Protein AF-0000000084979327 (afdb_homodimer)

Structure (mmCIF, N/CA/C/O backbone):
data_AF-0000000084979327-model_v1
#
loop_
_entity.id
_entity.type
_entity.pdbx_description
1 polymer 'Uncharacterized protein'
#
loop_
_atom_site.group_PDB
_atom_site.id
_atom_site.type_symbol
_atom_site.label_atom_id
_atom_site.label_alt_id
_atom_site.label_comp_id
_atom_site.label_asym_id
_atom_site.label_entity_id
_atom_site.label_seq_id
_atom_site.pdbx_PDB_ins_code
_atom_site.Cartn_x
_atom_site.Cartn_y
_atom_site.Cartn_z
_atom_site.occupancy
_atom_site.B_iso_or_equiv
_atom_site.auth_seq_id
_atom_site.auth_comp_id
_atom_site.auth_asym_id
_atom_site.auth_atom_id
_atom_site.pdbx_PDB_model_num
ATOM 1 N N . MET A 1 1 ? -11.672 -34.625 -2.898 1 26.42 1 MET A N 1
ATOM 2 C CA . MET A 1 1 ? -10.688 -33.562 -2.689 1 26.42 1 MET A CA 1
ATOM 3 C C . MET A 1 1 ? -11.234 -32.5 -1.771 1 26.42 1 MET A C 1
ATOM 5 O O . MET A 1 1 ? -12.219 -31.828 -2.105 1 26.42 1 MET A O 1
ATOM 9 N N . GLU A 1 2 ? -11.391 -32.688 -0.483 1 32.28 2 GLU A N 1
ATOM 10 C CA . GLU A 1 2 ? -12.094 -31.953 0.574 1 32.28 2 GLU A CA 1
ATOM 11 C C . GLU A 1 2 ? -11.75 -30.469 0.536 1 32.28 2 GLU A C 1
ATOM 13 O O . GLU A 1 2 ? -10.594 -30.094 0.344 1 32.28 2 GLU A O 1
ATOM 18 N N . ASP A 1 3 ? -12.578 -29.609 0.02 1 35.19 3 ASP A N 1
ATOM 19 C CA . ASP A 1 3 ? -12.461 -28.188 -0.323 1 35.19 3 ASP A CA 1
ATOM 20 C C . ASP A 1 3 ? -11.633 -27.438 0.716 1 35.19 3 ASP A C 1
ATOM 22 O O . ASP A 1 3 ? -12.008 -27.375 1.889 1 35.19 3 ASP A O 1
ATOM 26 N N . ARG A 1 4 ? -10.328 -27.5 0.737 1 37.84 4 ARG A N 1
ATOM 27 C CA . ARG A 1 4 ? -9.344 -26.875 1.614 1 37.84 4 ARG A CA 1
ATOM 28 C C . ARG A 1 4 ? -9.797 -25.484 2.041 1 37.84 4 ARG A C 1
ATOM 30 O O . ARG A 1 4 ? -9.031 -24.734 2.658 1 37.84 4 ARG A O 1
ATOM 37 N N . GLN A 1 5 ? -10.742 -24.875 1.409 1 44.12 5 GLN A N 1
ATOM 38 C CA . GLN A 1 5 ? -11.281 -23.547 1.707 1 44.12 5 GLN A CA 1
ATOM 39 C C . GLN A 1 5 ? -11.93 -23.516 3.09 1 44.12 5 GLN A C 1
ATOM 41 O O . GLN A 1 5 ? -12.773 -22.672 3.365 1 44.12 5 GLN A O 1
ATOM 46 N N . ILE A 1 6 ? -12 -24.578 3.713 1 46.91 6 ILE A N 1
ATOM 47 C CA . ILE A 1 6 ? -12.742 -24.469 4.965 1 46.91 6 ILE A CA 1
ATOM 48 C C . ILE A 1 6 ? -12.156 -23.344 5.82 1 46.91 6 ILE A C 1
ATOM 50 O O . ILE A 1 6 ? -12.867 -22.734 6.621 1 46.91 6 ILE A O 1
ATOM 54 N N . ASN A 1 7 ? -10.711 -23.109 5.703 1 58.25 7 ASN A N 1
ATOM 55 C CA . ASN A 1 7 ? -9.945 -22.281 6.625 1 58.25 7 ASN A CA 1
ATOM 56 C C . ASN A 1 7 ? -9.828 -20.844 6.125 1 58.25 7 ASN A C 1
ATOM 58 O O . ASN A 1 7 ? -9.656 -20.609 4.926 1 58.25 7 ASN A O 1
ATOM 62 N N . ASN A 1 8 ? -10.5 -19.781 6.773 1 79 8 ASN A N 1
ATOM 63 C CA . ASN A 1 8 ? -10.664 -18.344 6.621 1 79 8 ASN A CA 1
ATOM 64 C C . ASN A 1 8 ? -9.328 -17.656 6.332 1 79 8 ASN A C 1
ATOM 66 O O . ASN A 1 8 ? -9.211 -16.438 6.465 1 79 8 ASN A O 1
ATOM 70 N N . THR A 1 9 ? -8.328 -18.562 5.992 1 90.88 9 THR A N 1
ATOM 71 C CA . THR A 1 9 ? -6.996 -18.031 5.758 1 90.88 9 THR A CA 1
ATOM 72 C C . THR A 1 9 ? -6.348 -18.688 4.551 1 90.88 9 THR A C 1
ATOM 74 O O . THR A 1 9 ? -6.457 -19.906 4.367 1 90.88 9 THR A O 1
ATOM 77 N N . ILE A 1 10 ? -5.742 -18.062 3.607 1 96.31 10 ILE A N 1
ATOM 78 C CA . ILE A 1 10 ? -4.891 -18.5 2.51 1 96.31 10 ILE A CA 1
ATOM 79 C C . ILE A 1 10 ? -3.445 -18.094 2.775 1 96.31 10 ILE A C 1
ATOM 81 O O . ILE A 1 10 ? -3.172 -16.938 3.1 1 96.31 10 ILE A O 1
ATOM 85 N N . GLU A 1 11 ? -2.539 -19.062 2.703 1 97.94 11 GLU A N 1
ATOM 86 C CA . GLU A 1 11 ? -1.132 -18.781 2.965 1 97.94 11 GLU A CA 1
ATOM 87 C C . GLU A 1 11 ? -0.225 -19.578 2.039 1 97.94 11 GLU A C 1
ATOM 89 O O . GLU A 1 11 ? -0.384 -20.797 1.908 1 97.94 11 GLU A O 1
ATOM 94 N N . PHE A 1 12 ? 0.7 -18.922 1.388 1 98.31 12 PHE A N 1
ATOM 95 C CA . PHE A 1 12 ? 1.606 -19.625 0.483 1 98.31 12 PHE A CA 1
ATOM 96 C C . PHE A 1 12 ? 2.832 -18.766 0.18 1 98.31 12 PHE A C 1
ATOM 98 O O . PHE A 1 12 ? 2.893 -17.609 0.571 1 98.31 12 PHE A O 1
ATOM 105 N N . PHE A 1 13 ? 3.812 -19.375 -0.431 1 98.12 13 PHE A N 1
ATOM 106 C CA . PHE A 1 13 ? 5.02 -18.719 -0.923 1 98.12 13 PHE A CA 1
ATOM 107 C C . PHE A 1 13 ? 5.176 -18.938 -2.424 1 98.12 13 PHE A C 1
ATOM 109 O O . PHE A 1 13 ? 4.984 -20.047 -2.924 1 98.12 13 PHE A O 1
ATOM 116 N N . ILE A 1 14 ? 5.445 -17.922 -3.125 1 97.31 14 ILE A N 1
ATOM 117 C CA . ILE A 1 14 ? 5.711 -17.969 -4.559 1 97.31 14 ILE A CA 1
ATOM 118 C C . ILE A 1 14 ? 7.207 -17.797 -4.812 1 97.31 14 ILE A C 1
ATOM 120 O O . ILE A 1 14 ? 7.734 -16.688 -4.77 1 97.31 14 ILE A O 1
ATOM 124 N N . PRO A 1 15 ? 7.859 -18.906 -5.078 1 96.25 15 PRO A N 1
ATOM 125 C CA . PRO A 1 15 ? 9.273 -18.75 -5.449 1 96.25 15 PRO A CA 1
ATOM 126 C C . PRO A 1 15 ? 9.453 -18.094 -6.816 1 96.25 15 PRO A C 1
ATOM 128 O O . PRO A 1 15 ? 8.695 -18.375 -7.746 1 96.25 15 PRO A O 1
ATOM 131 N N . LEU A 1 16 ? 10.344 -17.156 -6.938 1 95.31 16 LEU A N 1
ATOM 132 C CA . LEU A 1 16 ? 10.672 -16.469 -8.18 1 95.31 16 LEU A CA 1
ATOM 133 C C . LEU A 1 16 ? 12.18 -16.438 -8.406 1 95.31 16 LEU A C 1
ATOM 135 O O . LEU A 1 16 ? 12.953 -16.453 -7.441 1 95.31 16 LEU A O 1
ATOM 139 N N . GLU A 1 17 ? 12.562 -16.469 -9.586 1 91.75 17 GLU A N 1
ATOM 140 C CA . GLU A 1 17 ? 13.977 -16.25 -9.867 1 91.75 17 GLU A CA 1
ATOM 141 C C . GLU A 1 17 ? 14.391 -14.812 -9.547 1 91.75 17 GLU A C 1
ATOM 143 O O . GLU A 1 17 ? 15.453 -14.586 -8.969 1 91.75 17 GLU A O 1
ATOM 148 N N . LYS A 1 18 ? 13.531 -13.883 -9.914 1 90.88 18 LYS A N 1
ATOM 149 C CA . LYS A 1 18 ? 13.672 -12.461 -9.617 1 90.88 18 LYS A CA 1
ATOM 150 C C . LYS A 1 18 ? 12.305 -11.812 -9.383 1 90.88 18 LYS A C 1
ATOM 152 O O . LYS A 1 18 ? 11.328 -12.148 -10.055 1 90.88 18 LYS A O 1
ATOM 157 N N . ILE A 1 19 ? 12.258 -10.938 -8.469 1 91.19 19 ILE A N 1
ATOM 158 C CA . ILE A 1 19 ? 11.008 -10.211 -8.258 1 91.19 19 ILE A CA 1
ATOM 159 C C . ILE A 1 19 ? 10.844 -9.156 -9.352 1 91.19 19 ILE A C 1
ATOM 161 O O . ILE A 1 19 ? 11.727 -8.312 -9.547 1 91.19 19 ILE A O 1
ATOM 165 N N . PRO A 1 20 ? 9.766 -9.195 -10.016 1 83.38 20 PRO A N 1
ATOM 166 C CA . PRO A 1 20 ? 9.562 -8.172 -11.047 1 83.38 20 PRO A CA 1
ATOM 167 C C . PRO A 1 20 ? 9.562 -6.758 -10.484 1 83.38 20 PRO A C 1
ATOM 169 O O . PRO A 1 20 ? 9.062 -6.523 -9.383 1 83.38 20 PRO A O 1
ATOM 172 N N . THR A 1 21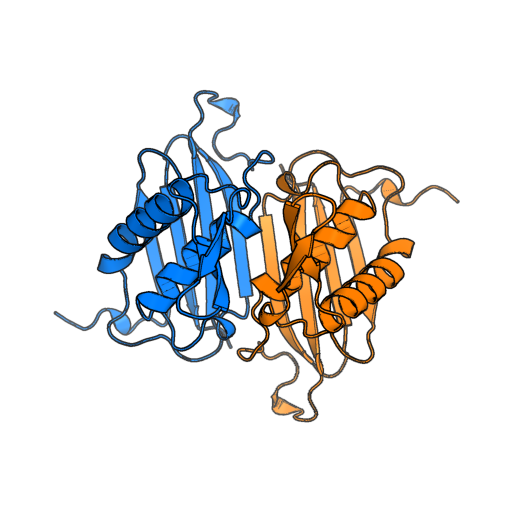 ? 10.328 -5.844 -11.062 1 70 21 THR A N 1
ATOM 173 C CA . THR A 1 21 ? 10.406 -4.465 -10.602 1 70 21 THR A CA 1
ATOM 174 C C . THR A 1 21 ? 9.695 -3.527 -11.57 1 70 21 THR A C 1
ATOM 176 O O . THR A 1 21 ? 10.016 -3.504 -12.758 1 70 21 THR A O 1
ATOM 179 N N . ALA A 1 22 ? 8.359 -3.357 -11.586 1 57.62 22 ALA A N 1
ATOM 180 C CA . ALA A 1 22 ? 7.734 -2.43 -12.531 1 57.62 22 ALA A CA 1
ATOM 181 C C . ALA A 1 22 ? 7.684 -1.017 -11.953 1 57.62 22 ALA A C 1
ATOM 183 O O . ALA A 1 22 ? 7.293 -0.821 -10.805 1 57.62 22 ALA A O 1
ATOM 184 N N . THR A 1 23 ? 8.664 -0.254 -12.273 1 51 23 THR A N 1
ATOM 185 C CA . THR A 1 23 ? 8.586 1.15 -11.891 1 51 23 THR A CA 1
ATOM 186 C C . THR A 1 23 ? 7.516 1.873 -12.703 1 51 23 THR A C 1
ATOM 188 O O . THR A 1 23 ? 7.207 1.475 -13.828 1 51 23 THR A O 1
ATOM 191 N N . GLY A 1 24 ? 6.453 2.391 -12 1 49.78 24 GLY A N 1
ATOM 192 C CA . GLY A 1 24 ? 5.367 3.193 -12.539 1 49.78 24 GLY A CA 1
ATOM 193 C C . GLY A 1 24 ? 5.793 4.078 -13.695 1 49.78 24 GLY A C 1
ATOM 194 O O . GLY A 1 24 ? 5.066 5 -14.078 1 49.78 24 GLY A O 1
ATOM 195 N N . GLN A 1 25 ? 7.055 4.176 -13.883 1 47.16 25 GLN A N 1
ATOM 196 C CA . GLN A 1 25 ? 7.285 5.246 -14.836 1 47.16 25 GLN A CA 1
ATOM 197 C C . GLN A 1 25 ? 6.238 5.227 -15.953 1 47.16 25 GLN A C 1
ATOM 199 O O . GLN A 1 25 ? 5.77 6.281 -16.391 1 47.16 25 GLN A O 1
ATOM 204 N N . GLN A 1 26 ? 6.285 4.301 -16.953 1 49.5 26 GLN A N 1
ATOM 205 C CA . GLN A 1 26 ? 5.996 4.562 -18.359 1 49.5 26 GLN A CA 1
ATOM 206 C C . GLN A 1 26 ? 4.512 4.375 -18.656 1 49.5 26 GLN A C 1
ATOM 208 O O . GLN A 1 26 ? 4.074 3.277 -19 1 49.5 26 GLN A O 1
ATOM 213 N N . LYS A 1 27 ? 3.648 4.859 -17.781 1 50.25 27 LYS A N 1
ATOM 214 C CA . LYS A 1 27 ? 2.365 4.84 -18.469 1 50.25 27 LYS A CA 1
ATOM 215 C C . LYS A 1 27 ? 2.457 5.555 -19.828 1 50.25 27 LYS A C 1
ATOM 217 O O . LYS A 1 27 ? 3.059 6.625 -19.922 1 50.25 27 LYS A O 1
ATOM 222 N N . LYS A 1 28 ? 2.381 4.754 -20.828 1 55.72 28 LYS A N 1
ATOM 223 C CA . LYS A 1 28 ? 2.266 5.324 -22.156 1 55.72 28 LYS A CA 1
ATOM 224 C C . LYS A 1 28 ? 0.858 5.859 -22.406 1 55.72 28 LYS A C 1
ATOM 226 O O . LYS A 1 28 ? -0.13 5.168 -22.156 1 55.72 28 LYS A O 1
ATOM 231 N N . ILE A 1 29 ? 0.781 7.121 -22.25 1 59.84 29 ILE A N 1
ATOM 232 C CA . ILE A 1 29 ? -0.485 7.727 -22.656 1 59.84 29 ILE A CA 1
ATOM 233 C C . ILE A 1 29 ? -0.567 7.797 -24.172 1 59.84 29 ILE A C 1
ATOM 235 O O . ILE A 1 29 ? 0.35 8.297 -24.828 1 59.84 29 ILE A O 1
ATOM 239 N N . THR A 1 30 ? -1.389 6.883 -24.656 1 59.91 30 THR A N 1
ATOM 240 C CA . THR A 1 30 ? -1.628 6.949 -26.094 1 59.91 30 THR A CA 1
ATOM 241 C C . THR A 1 30 ? -3.035 7.465 -26.391 1 59.91 30 THR A C 1
ATOM 243 O O . THR A 1 30 ? -3.918 7.387 -25.531 1 59.91 30 THR A O 1
ATOM 246 N N . TRP A 1 31 ? -2.996 8.141 -27.453 1 61.88 31 TRP A N 1
ATOM 247 C CA . TRP A 1 31 ? -4.293 8.641 -27.906 1 61.88 31 TRP A CA 1
ATOM 248 C C . TRP A 1 31 ? -5.055 7.566 -28.672 1 61.88 31 TRP A C 1
ATOM 250 O O . TRP A 1 31 ? -4.52 6.965 -29.609 1 61.88 31 TRP A O 1
ATOM 260 N N . SER A 1 32 ? -6.191 7.262 -27.969 1 62.69 32 SER A N 1
ATOM 261 C CA . SER A 1 32 ? -7.074 6.395 -28.734 1 62.69 32 SER A CA 1
ATOM 262 C C . SER A 1 32 ? -7.863 7.184 -29.766 1 62.69 32 SER A C 1
ATOM 264 O O . SER A 1 32 ? -8.805 7.902 -29.438 1 62.69 32 SER A O 1
ATOM 266 N N . TYR A 1 33 ? -7.465 7.07 -30.922 1 66.94 33 TYR A N 1
ATOM 267 C CA . TYR A 1 33 ? -8.172 7.758 -32 1 66.94 33 TYR A CA 1
ATOM 268 C C . TYR A 1 33 ? -9.578 7.207 -32.156 1 66.94 33 TYR A C 1
ATOM 270 O O . TYR A 1 33 ? -10.5 7.941 -32.531 1 66.94 33 TYR A O 1
ATOM 278 N N . LYS A 1 34 ? -9.562 6.016 -31.812 1 69.5 34 LYS A N 1
ATOM 279 C CA . LYS A 1 34 ? -10.875 5.391 -31.922 1 69.5 34 LYS A CA 1
ATOM 280 C C . LYS A 1 34 ? -11.844 5.977 -30.891 1 69.5 34 LYS A C 1
ATOM 282 O O . LYS A 1 34 ? -12.984 6.301 -31.234 1 69.5 34 LYS A O 1
ATOM 287 N N . ASP A 1 35 ? -11.391 6.27 -29.797 1 70.5 35 ASP A N 1
ATOM 288 C CA . ASP A 1 35 ? -12.25 6.684 -28.703 1 70.5 35 ASP A CA 1
ATOM 289 C C . ASP A 1 35 ? -12.078 8.172 -28.391 1 70.5 35 ASP A C 1
ATOM 291 O O . ASP A 1 35 ? -12.797 8.727 -27.562 1 70.5 35 ASP A O 1
ATOM 295 N N . ASN A 1 36 ? -11.172 8.734 -29.234 1 65.12 36 ASN A N 1
ATOM 296 C CA . ASN A 1 36 ? -10.867 10.148 -29.078 1 65.12 36 ASN A CA 1
ATOM 297 C C . ASN A 1 36 ? -10.57 10.508 -27.625 1 65.12 36 ASN A C 1
ATOM 299 O O . ASN A 1 36 ? -11.133 11.461 -27.094 1 65.12 36 ASN A O 1
ATOM 303 N N . LYS A 1 37 ? -9.945 9.484 -27 1 64.69 37 LYS A N 1
ATOM 304 C CA . LYS A 1 37 ? -9.531 9.742 -25.625 1 64.69 37 LYS A CA 1
ATOM 305 C C . LYS A 1 37 ? -8.156 9.148 -25.344 1 64.69 37 LYS A C 1
ATOM 307 O O . LYS A 1 37 ? -7.727 8.211 -26.016 1 64.69 37 LYS A O 1
ATOM 312 N N . PRO A 1 38 ? -7.441 9.758 -24.469 1 64.31 38 PRO A N 1
ATOM 313 C CA . PRO A 1 38 ? -6.16 9.156 -24.094 1 64.31 38 PRO A CA 1
ATOM 314 C C . PRO A 1 38 ? -6.324 7.84 -23.328 1 64.31 38 PRO A C 1
ATOM 316 O O . PRO A 1 38 ? -7.258 7.691 -22.547 1 64.31 38 PRO A O 1
ATOM 319 N N . ILE A 1 39 ? -5.676 6.871 -23.906 1 64.56 39 ILE A N 1
ATOM 320 C CA . ILE A 1 39 ? -5.672 5.582 -23.219 1 64.56 39 ILE A CA 1
ATOM 321 C C . ILE A 1 39 ? -4.305 5.344 -22.578 1 64.56 39 ILE A C 1
ATOM 323 O O . ILE A 1 39 ? -3.27 5.648 -23.188 1 64.56 39 ILE A O 1
ATOM 327 N N . ILE A 1 40 ? -4.398 4.98 -21.328 1 65.75 40 ILE A N 1
ATOM 328 C CA . ILE A 1 40 ? -3.166 4.688 -20.594 1 65.75 40 ILE A CA 1
ATOM 329 C C . ILE A 1 40 ? -2.869 3.189 -20.672 1 65.75 40 ILE A C 1
ATOM 331 O O . ILE A 1 40 ? -3.754 2.363 -20.438 1 65.75 40 ILE A O 1
ATOM 335 N N . TYR A 1 41 ? -1.731 2.9 -21.328 1 70.12 41 TYR A N 1
ATOM 336 C CA . TYR A 1 41 ? -1.338 1.498 -21.406 1 70.12 41 TYR A CA 1
ATOM 337 C C . TYR A 1 41 ? -0.204 1.188 -20.438 1 70.12 41 TYR A C 1
ATOM 339 O O . TYR A 1 41 ? 0.628 2.051 -20.156 1 70.12 41 TYR A O 1
ATOM 347 N N . ASP A 1 42 ? -0.238 -0.123 -19.953 1 74.06 42 ASP A N 1
ATOM 348 C CA . ASP A 1 42 ? 0.861 -0.607 -19.125 1 74.06 42 ASP A CA 1
ATOM 349 C C . ASP A 1 42 ? 2.16 -0.682 -19.922 1 74.06 42 ASP A C 1
ATOM 351 O O . ASP A 1 42 ? 2.158 -1.095 -21.078 1 74.06 42 ASP A O 1
ATOM 355 N N . ALA A 1 43 ? 3.127 -0.259 -19.266 1 75.06 43 ALA A N 1
ATOM 356 C CA . ALA A 1 43 ? 4.449 -0.504 -19.828 1 75.06 43 ALA A CA 1
ATOM 357 C C . ALA A 1 43 ? 4.723 -2 -19.953 1 75.06 43 ALA A C 1
ATOM 359 O O . ALA A 1 43 ? 4.148 -2.809 -19.219 1 75.06 43 ALA A O 1
ATOM 360 N N . PRO A 1 44 ? 5.469 -2.322 -21 1 79.31 44 PRO A N 1
ATOM 361 C CA . PRO A 1 44 ? 5.73 -3.742 -21.25 1 79.31 44 PRO A CA 1
ATOM 362 C C . PRO A 1 44 ? 6.246 -4.477 -20.016 1 79.31 44 PRO A C 1
ATOM 364 O O . PRO A 1 44 ? 5.812 -5.594 -19.734 1 79.31 44 PRO A O 1
ATOM 367 N N . LEU A 1 45 ? 7.137 -3.803 -19.25 1 78.75 45 LEU A N 1
ATOM 368 C CA . LEU A 1 45 ? 7.699 -4.445 -18.078 1 78.75 45 LEU A CA 1
ATOM 369 C C . LEU A 1 45 ? 6.621 -4.691 -17.016 1 78.75 45 LEU A C 1
ATOM 371 O O . LEU A 1 45 ? 6.641 -5.711 -16.328 1 78.75 45 LEU A O 1
ATOM 375 N N . LEU A 1 46 ? 5.742 -3.773 -16.922 1 82.94 46 LEU A N 1
ATOM 376 C CA . LEU A 1 46 ? 4.633 -3.932 -15.984 1 82.94 46 LEU A CA 1
ATOM 377 C C . LEU A 1 46 ? 3.699 -5.051 -16.438 1 82.94 46 LEU A C 1
ATOM 379 O O . LEU A 1 46 ? 3.223 -5.832 -15.609 1 82.94 46 LEU A O 1
ATOM 383 N N . ARG A 1 47 ? 3.473 -5.125 -17.688 1 86.44 47 ARG A N 1
ATOM 384 C CA . ARG A 1 47 ? 2.627 -6.184 -18.219 1 86.44 47 ARG A CA 1
ATOM 385 C C . ARG A 1 47 ? 3.225 -7.559 -17.953 1 86.44 47 ARG A C 1
ATOM 387 O O . ARG A 1 47 ? 2.512 -8.492 -17.562 1 86.44 47 ARG A O 1
ATOM 394 N N . GLU A 1 48 ? 4.441 -7.605 -18.219 1 88 48 GLU A N 1
ATOM 395 C CA . GLU A 1 48 ? 5.129 -8.867 -17.984 1 88 48 GLU A CA 1
ATOM 396 C C . GLU A 1 48 ? 5.074 -9.258 -16.5 1 88 48 GLU A C 1
ATOM 398 O O . GLU A 1 48 ? 4.832 -10.414 -16.172 1 88 48 GLU A O 1
ATOM 403 N N . ALA A 1 49 ? 5.309 -8.312 -15.641 1 88.06 49 ALA A N 1
ATOM 404 C CA . ALA A 1 49 ? 5.223 -8.555 -14.203 1 88.06 49 ALA A CA 1
ATOM 405 C C . ALA A 1 49 ? 3.838 -9.07 -13.82 1 88.06 49 ALA A C 1
ATOM 407 O O . ALA A 1 49 ? 3.717 -10.047 -13.078 1 88.06 49 ALA A O 1
ATOM 408 N N . LYS A 1 50 ? 2.861 -8.391 -14.391 1 90.94 50 LYS A N 1
ATOM 409 C CA . LYS A 1 50 ? 1.484 -8.773 -14.086 1 90.94 50 LYS A CA 1
ATOM 410 C C . LYS A 1 50 ? 1.191 -10.195 -14.562 1 90.94 50 LYS A C 1
ATOM 412 O O . LYS A 1 50 ? 0.491 -10.953 -13.883 1 90.94 50 LYS A O 1
ATOM 417 N N . GLU A 1 51 ? 1.753 -10.539 -15.68 1 93.19 51 GLU A N 1
ATOM 418 C CA . GLU A 1 51 ? 1.552 -11.891 -16.203 1 93.19 51 GLU A CA 1
ATOM 419 C C . GLU A 1 51 ? 2.211 -12.93 -15.297 1 93.19 51 GLU A C 1
ATOM 421 O O . GLU A 1 51 ? 1.64 -13.992 -15.047 1 93.19 51 GLU A O 1
ATOM 426 N N . ILE A 1 52 ? 3.348 -12.688 -14.836 1 93 52 ILE A N 1
ATOM 427 C CA . ILE A 1 52 ? 4.043 -13.594 -13.93 1 93 52 ILE A CA 1
ATOM 428 C C . ILE A 1 52 ? 3.238 -13.75 -12.641 1 93 52 ILE A C 1
ATOM 430 O O . ILE A 1 52 ? 3.008 -14.867 -12.172 1 93 52 ILE A O 1
ATOM 434 N N . PHE A 1 53 ? 2.764 -12.617 -12.055 1 94.44 53 PHE A N 1
ATOM 435 C CA . PHE A 1 53 ? 1.961 -12.664 -10.836 1 94.44 53 PHE A CA 1
ATOM 436 C C . PHE A 1 53 ? 0.703 -13.5 -11.047 1 94.44 53 PHE A C 1
ATOM 438 O O . PHE A 1 53 ? 0.388 -14.375 -10.242 1 94.44 53 PHE A O 1
ATOM 445 N N . LYS A 1 54 ? 0.095 -13.227 -12.141 1 96 54 LYS A N 1
ATOM 446 C CA . LYS A 1 54 ? -1.152 -13.93 -12.43 1 96 54 LYS A CA 1
ATOM 447 C C . LYS A 1 54 ? -0.93 -15.438 -12.523 1 96 54 LYS A C 1
ATOM 449 O O . LYS A 1 54 ? -1.674 -16.219 -11.922 1 96 54 LYS A O 1
ATOM 454 N N . SER A 1 55 ? 0.067 -15.805 -13.273 1 96.12 55 SER A N 1
ATOM 455 C CA . SER A 1 55 ? 0.364 -17.219 -13.477 1 96.12 55 SER A CA 1
ATOM 456 C C . SER A 1 55 ? 0.685 -17.906 -12.156 1 96.12 55 SER A C 1
ATOM 458 O O . SER A 1 55 ? 0.197 -19.016 -11.898 1 96.12 55 SER A O 1
ATOM 460 N N . GLU A 1 56 ? 1.45 -17.312 -11.289 1 96 56 GLU A N 1
ATOM 461 C CA . GLU A 1 56 ? 1.89 -17.906 -10.031 1 96 56 GLU A CA 1
ATOM 462 C C . GLU A 1 56 ? 0.759 -17.938 -9.008 1 96 56 GLU A C 1
ATOM 464 O O . GLU A 1 56 ? 0.676 -18.859 -8.195 1 96 56 GLU A O 1
ATOM 469 N N . LEU A 1 57 ? -0.095 -16.906 -9.086 1 97.06 57 LEU A N 1
ATOM 470 C CA . LEU A 1 57 ? -1.192 -16.781 -8.133 1 97.06 57 LEU A CA 1
ATOM 471 C C . LEU A 1 57 ? -2.314 -17.75 -8.461 1 97.06 57 LEU A C 1
ATOM 473 O O . LEU A 1 57 ? -3.084 -18.141 -7.578 1 97.06 57 LEU A O 1
ATOM 477 N N . TYR A 1 58 ? -2.412 -18.156 -9.688 1 97.19 58 TYR A N 1
ATOM 478 C CA . TYR A 1 58 ? -3.553 -18.906 -10.203 1 97.19 58 TYR A CA 1
ATOM 479 C C . TYR A 1 58 ? -3.775 -20.188 -9.398 1 97.19 58 TYR A C 1
ATOM 481 O O . TYR A 1 58 ? -4.914 -20.531 -9.07 1 97.19 58 TYR A O 1
ATOM 489 N N . ARG A 1 59 ? -2.762 -20.828 -9.023 1 95.75 59 ARG A N 1
ATOM 490 C CA . ARG A 1 59 ? -2.881 -22.141 -8.375 1 95.75 59 ARG A CA 1
ATOM 491 C C . ARG A 1 59 ? -3.338 -21.984 -6.93 1 95.75 59 ARG A C 1
ATOM 493 O O . ARG A 1 59 ? -3.676 -22.969 -6.273 1 95.75 59 ARG A O 1
ATOM 500 N N . HIS A 1 60 ? -3.311 -20.797 -6.438 1 96.81 60 HIS A N 1
ATOM 501 C CA . HIS A 1 60 ? -3.643 -20.578 -5.035 1 96.81 60 HIS A CA 1
ATOM 502 C C . HIS A 1 60 ? -4.996 -19.906 -4.887 1 96.81 60 HIS A C 1
ATOM 504 O O . HIS A 1 60 ? -5.438 -19.625 -3.771 1 96.81 60 HIS A O 1
ATOM 510 N N . LYS A 1 61 ? -5.602 -19.547 -5.996 1 95.62 61 L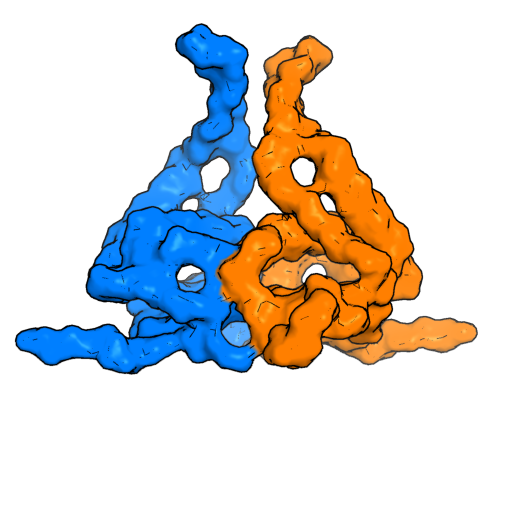YS A N 1
ATOM 511 C CA . LYS A 1 61 ? -6.875 -18.828 -5.922 1 95.62 61 LYS A CA 1
ATOM 512 C C . LYS A 1 61 ? -7.922 -19.656 -5.172 1 95.62 61 LYS A C 1
ATOM 514 O O . LYS A 1 61 ? -7.961 -20.875 -5.293 1 95.62 61 LYS A O 1
ATOM 519 N N . PRO A 1 62 ? -8.734 -19.078 -4.457 1 95.81 62 PRO A N 1
ATOM 520 C CA . PRO A 1 62 ? -9.805 -19.797 -3.771 1 95.81 62 PRO A CA 1
ATOM 521 C C . PRO A 1 62 ? -10.93 -20.219 -4.715 1 95.81 62 PRO A C 1
ATOM 523 O O . PRO A 1 62 ? -11.078 -19.656 -5.801 1 95.81 62 PRO A O 1
ATOM 526 N N . ASP A 1 63 ? -11.672 -21.219 -4.309 1 94.81 63 ASP A N 1
ATOM 527 C CA . ASP A 1 63 ? -12.812 -21.656 -5.098 1 94.81 63 ASP A CA 1
ATOM 528 C C . ASP A 1 63 ? -13.875 -20.578 -5.195 1 94.81 63 ASP A C 1
ATOM 530 O O . ASP A 1 63 ? -14.461 -20.359 -6.258 1 94.81 63 ASP A O 1
ATOM 534 N N . LYS A 1 64 ? -14.086 -19.906 -4.055 1 95.88 64 LYS A N 1
ATOM 535 C CA . LYS A 1 64 ? -14.977 -18.75 -3.986 1 95.88 64 LYS A CA 1
ATOM 536 C C . LYS A 1 64 ? -14.258 -17.547 -3.377 1 95.88 64 LYS A C 1
ATOM 538 O O . LYS A 1 64 ? -13.438 -17.703 -2.473 1 95.88 64 LYS A O 1
ATOM 543 N N . PRO A 1 65 ? -14.578 -16.375 -3.855 1 96.69 65 PRO A N 1
ATOM 544 C CA . PRO A 1 65 ? -13.938 -15.195 -3.277 1 96.69 65 PRO A CA 1
ATOM 545 C C . PRO A 1 65 ? -14.164 -15.078 -1.772 1 96.69 65 PRO A C 1
ATOM 547 O O . PRO A 1 65 ? -15.242 -15.422 -1.277 1 96.69 65 PRO A O 1
ATOM 550 N N . LEU A 1 66 ? -13.148 -14.68 -1.088 1 96.62 66 LEU A N 1
ATOM 551 C CA . LEU A 1 66 ? -13.289 -14.391 0.335 1 96.62 66 LEU A CA 1
ATOM 552 C C . LEU A 1 66 ? -14.234 -13.219 0.556 1 96.62 66 LEU A C 1
ATOM 554 O O . LEU A 1 66 ? -14.289 -12.297 -0.262 1 96.62 66 LEU A O 1
ATOM 558 N N . ILE A 1 67 ? -14.93 -13.25 1.643 1 95.62 67 ILE A N 1
ATOM 559 C CA . ILE A 1 67 ? -15.906 -12.211 1.942 1 95.62 67 ILE A CA 1
ATOM 560 C C . ILE A 1 67 ? -15.531 -11.516 3.248 1 95.62 67 ILE A C 1
ATOM 562 O O . ILE A 1 67 ? -14.906 -12.117 4.125 1 95.62 67 ILE A O 1
ATOM 566 N N . GLY A 1 68 ? -15.961 -10.203 3.365 1 95.75 68 GLY A N 1
ATOM 567 C CA . GLY A 1 68 ? -15.727 -9.461 4.594 1 95.75 68 GLY A CA 1
ATOM 568 C C . GLY A 1 68 ? -14.375 -8.773 4.625 1 95.75 68 GLY A C 1
ATOM 569 O O . GLY A 1 68 ? -13.656 -8.758 3.625 1 95.75 68 GLY A O 1
ATOM 570 N N . PRO A 1 69 ? -14.078 -8.172 5.742 1 97.19 69 PRO A N 1
ATOM 571 C CA . PRO A 1 69 ? -12.773 -7.52 5.879 1 97.19 69 PRO A CA 1
ATOM 572 C C . PRO A 1 69 ? -11.617 -8.516 5.883 1 97.19 69 PRO A C 1
ATOM 574 O O . PRO A 1 69 ? -11.711 -9.578 6.496 1 97.19 69 PRO A O 1
ATOM 577 N N . LEU A 1 70 ? -10.57 -8.156 5.188 1 98.12 70 LEU A N 1
ATOM 578 C CA . LEU A 1 70 ? -9.438 -9.062 5.027 1 98.12 70 LEU A CA 1
ATOM 579 C C . LEU A 1 70 ? -8.133 -8.383 5.43 1 98.12 70 LEU A C 1
ATOM 581 O O . LEU A 1 70 ? -7.996 -7.164 5.285 1 98.12 70 LEU A O 1
ATOM 585 N N . ARG A 1 71 ? -7.266 -9.18 5.965 1 98.38 71 ARG A N 1
ATOM 586 C CA . ARG A 1 71 ? -5.871 -8.781 6.102 1 98.38 71 ARG A CA 1
ATOM 587 C C . ARG A 1 71 ? -5 -9.453 5.039 1 98.38 71 ARG A C 1
ATOM 589 O O . ARG A 1 71 ? -5.027 -10.672 4.895 1 98.38 71 ARG A O 1
ATOM 596 N N . LEU A 1 72 ? -4.332 -8.664 4.273 1 98.25 72 LEU A N 1
ATOM 597 C CA . LEU A 1 72 ? -3.365 -9.156 3.295 1 98.25 72 LEU A CA 1
ATOM 598 C C . LEU A 1 72 ? -1.938 -8.859 3.746 1 98.25 72 LEU A C 1
ATOM 600 O O . LEU A 1 72 ? -1.562 -7.695 3.908 1 98.25 72 LEU A O 1
ATOM 604 N N . VAL A 1 73 ? -1.173 -9.875 3.996 1 98.56 73 VAL A N 1
ATOM 605 C CA . VAL A 1 73 ? 0.245 -9.758 4.32 1 98.56 73 VAL A CA 1
ATOM 606 C C . VAL A 1 73 ? 1.087 -10.234 3.139 1 98.56 73 VAL A C 1
ATOM 608 O O . VAL A 1 73 ? 0.912 -11.352 2.648 1 98.56 73 VAL A O 1
ATOM 611 N N . THR A 1 74 ? 1.91 -9.383 2.656 1 98.06 74 THR A N 1
ATOM 612 C CA . THR A 1 74 ? 2.879 -9.773 1.64 1 98.06 74 THR A CA 1
ATOM 613 C C . THR A 1 74 ? 4.301 -9.445 2.088 1 98.06 74 THR A C 1
ATOM 615 O O . THR A 1 74 ? 4.562 -8.336 2.57 1 98.06 74 THR A O 1
ATOM 618 N N . LYS A 1 75 ? 5.188 -10.398 1.977 1 98 75 LYS A N 1
ATOM 619 C CA . LYS A 1 75 ? 6.617 -10.203 2.211 1 98 75 LYS A CA 1
ATOM 620 C C . LYS A 1 75 ? 7.422 -10.477 0.942 1 98 75 LYS A C 1
ATOM 622 O O . LYS A 1 75 ? 7.434 -11.594 0.432 1 98 75 LYS A O 1
ATOM 627 N N . TRP A 1 76 ? 8.023 -9.469 0.434 1 97 76 TRP A N 1
ATOM 628 C CA . TRP A 1 76 ? 8.797 -9.516 -0.803 1 97 76 TRP A CA 1
ATOM 629 C C . TRP A 1 76 ? 10.273 -9.758 -0.513 1 97 76 TRP A C 1
ATOM 631 O O . TRP A 1 76 ? 10.953 -8.891 0.043 1 97 76 TRP A O 1
ATOM 641 N N . CYS A 1 77 ? 10.75 -10.844 -0.905 1 97.19 77 CYS A N 1
ATOM 642 C CA . CYS A 1 77 ? 12.117 -11.266 -0.609 1 97.19 77 CYS A CA 1
ATOM 643 C C . CYS A 1 77 ? 13.016 -11.102 -1.829 1 97.19 77 CYS A C 1
ATOM 645 O O . CYS A 1 77 ? 12.977 -11.922 -2.746 1 97.19 77 CYS A O 1
ATOM 647 N N . TYR A 1 78 ? 13.797 -10.125 -1.823 1 96.38 78 TYR A N 1
ATOM 648 C CA . TYR A 1 78 ? 14.719 -9.836 -2.91 1 96.38 78 TYR A CA 1
ATOM 649 C C . TYR A 1 78 ? 16.047 -10.555 -2.699 1 96.38 78 TYR A C 1
ATOM 651 O O . TYR A 1 78 ? 16.547 -10.641 -1.572 1 96.38 78 TYR A O 1
ATOM 659 N N . GLY A 1 79 ? 16.625 -10.93 -3.715 1 95.31 79 GLY A N 1
ATOM 660 C CA . GLY A 1 79 ? 17.875 -11.648 -3.621 1 95.31 79 GLY A CA 1
ATOM 661 C C . GLY A 1 79 ? 19.062 -10.742 -3.338 1 95.31 79 GLY A C 1
ATOM 662 O O . GLY A 1 79 ? 19.078 -9.578 -3.748 1 95.31 79 GLY A O 1
ATOM 663 N N . THR A 1 80 ? 20.016 -11.281 -2.59 1 93.88 80 THR A N 1
ATOM 664 C CA . THR A 1 80 ? 21.25 -10.555 -2.355 1 93.88 80 THR A CA 1
ATOM 665 C C . THR A 1 80 ? 22.438 -11.523 -2.287 1 93.88 80 THR A C 1
ATOM 667 O O . THR A 1 80 ? 22.281 -12.664 -1.85 1 93.88 80 THR A O 1
ATOM 670 N N . LYS A 1 81 ? 23.547 -11.086 -2.74 1 92.06 81 LYS A N 1
ATOM 671 C CA . LYS A 1 81 ? 24.781 -11.852 -2.621 1 92.06 81 LYS A CA 1
ATOM 672 C C . LYS A 1 81 ? 25.484 -11.547 -1.305 1 92.06 81 LYS A C 1
ATOM 674 O O . LYS A 1 81 ? 26.406 -12.273 -0.901 1 92.06 81 LYS A O 1
ATOM 679 N N . ASP A 1 82 ? 25.062 -10.453 -0.73 1 93.75 82 ASP A N 1
ATOM 680 C CA . ASP A 1 82 ? 25.641 -10.055 0.551 1 93.75 82 ASP A CA 1
ATOM 681 C C . ASP A 1 82 ? 25 -10.82 1.704 1 93.75 82 ASP A C 1
ATOM 683 O O . ASP A 1 82 ? 23.891 -10.5 2.131 1 93.75 82 ASP A O 1
ATOM 687 N N . LYS A 1 83 ? 25.656 -11.766 2.309 1 93.31 83 LYS A N 1
ATOM 688 C CA . LYS A 1 83 ? 25.125 -12.656 3.34 1 93.31 83 LYS A CA 1
ATOM 689 C C . LYS A 1 83 ? 24.734 -11.875 4.594 1 93.31 83 LYS A C 1
ATOM 691 O O . LYS A 1 83 ? 23.859 -12.305 5.352 1 93.31 83 LYS A O 1
ATOM 696 N N . THR A 1 84 ? 25.359 -10.719 4.797 1 93.62 84 THR A N 1
ATOM 697 C CA . THR A 1 84 ? 25.094 -9.938 6 1 93.62 84 THR A CA 1
ATOM 698 C C . THR A 1 84 ? 23.734 -9.234 5.902 1 93.62 84 THR A C 1
ATOM 700 O O . THR A 1 84 ? 23.203 -8.758 6.906 1 93.62 84 THR A O 1
ATOM 703 N N . LYS A 1 85 ? 23.156 -9.25 4.719 1 93.38 85 LYS A N 1
ATOM 704 C CA . LYS A 1 85 ? 21.906 -8.539 4.508 1 93.38 85 LYS A CA 1
ATOM 705 C C . LYS A 1 85 ? 20.719 -9.492 4.531 1 93.38 85 LYS A C 1
ATOM 707 O O . LYS A 1 85 ? 19.562 -9.062 4.488 1 93.38 85 LYS A O 1
ATOM 712 N N . ILE A 1 86 ? 21.016 -10.727 4.645 1 92.81 86 ILE A N 1
ATOM 713 C CA . ILE A 1 86 ? 19.938 -11.711 4.602 1 92.81 86 ILE A CA 1
ATOM 714 C C . ILE A 1 86 ? 19 -11.5 5.785 1 92.81 86 ILE A C 1
ATOM 716 O O . ILE A 1 86 ? 19.438 -11.461 6.938 1 92.81 86 ILE A O 1
ATOM 720 N N . GLY A 1 87 ? 17.734 -11.312 5.531 1 93.38 87 GLY A N 1
ATOM 721 C CA . GLY A 1 87 ? 16.734 -11.133 6.57 1 93.38 87 GLY A CA 1
ATOM 722 C C . GLY A 1 87 ? 16.562 -9.688 6.996 1 93.38 87 GLY A C 1
ATOM 723 O O . GLY A 1 87 ? 15.75 -9.391 7.871 1 93.38 87 GLY A O 1
ATOM 724 N N . VAL A 1 88 ? 17.375 -8.875 6.32 1 95.56 88 VAL A N 1
ATOM 725 C CA . VAL A 1 88 ? 17.328 -7.457 6.66 1 95.56 88 VAL A CA 1
ATOM 726 C C . VAL A 1 88 ? 16.328 -6.742 5.758 1 95.56 88 VAL A C 1
ATOM 728 O O . VAL A 1 88 ? 16.188 -7.074 4.578 1 95.56 88 VAL A O 1
ATOM 731 N N . TYR A 1 89 ? 15.68 -5.766 6.309 1 97.81 89 TYR A N 1
ATOM 732 C CA . TYR A 1 89 ? 14.727 -4.973 5.539 1 97.81 89 TYR A CA 1
ATOM 733 C C . TYR A 1 89 ? 15.422 -4.258 4.387 1 97.81 89 TYR A C 1
ATOM 735 O O . TYR A 1 89 ? 16.531 -3.734 4.543 1 97.81 89 TYR A O 1
ATOM 743 N N . LYS A 1 90 ? 14.82 -4.312 3.27 1 96.44 90 LYS A N 1
ATOM 744 C CA . LYS A 1 90 ? 15.312 -3.633 2.076 1 96.44 90 LYS A CA 1
ATOM 745 C C . LYS A 1 90 ? 14.766 -2.211 1.988 1 96.44 90 LYS A C 1
ATOM 747 O O . LYS A 1 90 ? 13.555 -2.008 1.971 1 96.44 90 LYS A O 1
ATOM 752 N N . ASP A 1 91 ? 15.617 -1.252 1.945 1 96.5 91 ASP A N 1
ATOM 753 C CA . ASP A 1 91 ? 15.172 0.139 1.96 1 96.5 91 ASP A CA 1
ATOM 754 C C . ASP A 1 91 ? 15.484 0.832 0.637 1 96.5 91 ASP A C 1
ATOM 756 O O . ASP A 1 91 ? 15.594 2.059 0.583 1 96.5 91 ASP A O 1
ATOM 760 N N . THR A 1 92 ? 15.719 0.038 -0.397 1 93.75 92 THR A N 1
ATOM 761 C CA . THR A 1 92 ? 15.953 0.552 -1.742 1 93.75 92 THR A CA 1
ATOM 762 C C . THR A 1 92 ? 14.758 0.266 -2.645 1 93.75 92 THR A C 1
ATOM 764 O O . THR A 1 92 ? 13.828 -0.446 -2.25 1 93.75 92 THR A O 1
ATOM 767 N N . LYS A 1 93 ? 14.688 0.872 -3.789 1 91.5 93 LYS A N 1
ATOM 768 C CA . LYS A 1 93 ? 13.609 0.662 -4.75 1 91.5 93 LYS A CA 1
ATOM 769 C C . LYS A 1 93 ? 13.484 -0.812 -5.129 1 91.5 93 LYS A C 1
ATOM 771 O O . LYS A 1 93 ? 14.477 -1.545 -5.113 1 91.5 93 LYS A O 1
ATOM 776 N N . PRO A 1 94 ? 12.32 -1.128 -5.422 1 90.75 94 PRO A N 1
ATOM 777 C CA . PRO A 1 94 ? 11.094 -0.379 -5.68 1 90.75 94 PRO A CA 1
ATOM 778 C C . PRO A 1 94 ? 10.352 0.004 -4.398 1 90.75 94 PRO A C 1
ATOM 780 O O . PRO A 1 94 ? 10.68 -0.498 -3.32 1 90.75 94 PRO A O 1
ATOM 783 N N . ASP A 1 95 ? 9.375 0.896 -4.578 1 89.88 95 ASP A N 1
ATOM 784 C CA . ASP A 1 95 ? 8.531 1.279 -3.453 1 89.88 95 ASP A CA 1
ATOM 785 C C . ASP A 1 95 ? 7.469 0.216 -3.174 1 89.88 95 ASP A C 1
ATOM 787 O O . ASP A 1 95 ? 7.012 -0.469 -4.094 1 89.88 95 ASP A O 1
ATOM 791 N N . THR A 1 96 ? 7.086 0.11 -1.895 1 91.62 96 THR A N 1
ATOM 792 C CA . THR A 1 96 ? 6.09 -0.874 -1.493 1 91.62 96 THR A CA 1
ATOM 793 C C . THR A 1 96 ? 4.781 -0.654 -2.248 1 91.62 96 THR A C 1
ATOM 795 O O . THR A 1 96 ? 4.133 -1.614 -2.668 1 91.62 96 THR A O 1
ATOM 798 N N . ASP A 1 97 ? 4.371 0.576 -2.537 1 84.75 97 ASP A N 1
ATOM 799 C CA . ASP A 1 97 ? 3.086 0.893 -3.152 1 84.75 97 ASP A CA 1
ATOM 800 C C . ASP A 1 97 ? 3.047 0.432 -4.609 1 84.75 97 ASP A C 1
ATOM 802 O O . ASP A 1 97 ? 2 0.002 -5.098 1 84.75 97 ASP A O 1
ATOM 806 N N . ASN A 1 98 ? 4.188 0.459 -5.266 1 75.81 98 ASN A N 1
ATOM 807 C CA . ASN A 1 98 ? 4.254 0.125 -6.684 1 75.81 98 ASN A CA 1
ATOM 808 C C . ASN A 1 98 ? 4.117 -1.378 -6.914 1 75.81 98 ASN A C 1
ATOM 810 O O . ASN A 1 98 ? 3.385 -1.809 -7.809 1 75.81 98 ASN A O 1
ATOM 814 N N . ILE A 1 99 ? 4.645 -2.082 -6.066 1 82.31 99 ILE A N 1
ATOM 815 C CA . ILE A 1 99 ? 4.66 -3.521 -6.301 1 82.31 99 ILE A CA 1
ATOM 816 C C . ILE A 1 99 ? 3.334 -4.133 -5.848 1 82.31 99 ILE A C 1
ATOM 818 O O . ILE A 1 99 ? 2.783 -5.004 -6.523 1 82.31 99 ILE A O 1
ATOM 822 N N . ILE A 1 100 ? 2.805 -3.584 -4.746 1 91.12 100 ILE A N 1
ATOM 823 C CA . ILE A 1 100 ? 1.637 -4.234 -4.168 1 91.12 100 ILE A CA 1
ATOM 824 C C . ILE A 1 100 ? 0.408 -3.957 -5.031 1 91.12 100 ILE A C 1
ATOM 826 O O . ILE A 1 100 ? -0.469 -4.812 -5.168 1 91.12 100 ILE A O 1
ATOM 830 N N . LYS A 1 101 ? 0.364 -2.812 -5.59 1 88.12 101 LYS A N 1
ATOM 831 C CA . LYS A 1 101 ? -0.792 -2.49 -6.422 1 88.12 101 LYS A CA 1
ATOM 832 C C . LYS A 1 101 ? -0.924 -3.471 -7.586 1 88.12 101 LYS A C 1
ATOM 834 O O . LYS A 1 101 ? -2 -4.027 -7.816 1 88.12 101 LYS A O 1
ATOM 839 N N . ALA A 1 102 ? 0.16 -3.67 -8.367 1 87.06 102 ALA A N 1
ATOM 840 C CA . ALA A 1 102 ? 0.136 -4.605 -9.484 1 87.06 102 ALA A CA 1
ATOM 841 C C . ALA A 1 102 ? -0.226 -6.012 -9.016 1 87.06 102 ALA A C 1
ATOM 843 O O . ALA A 1 102 ? -0.969 -6.727 -9.695 1 87.06 102 ALA A O 1
ATOM 844 N N . PHE A 1 103 ? 0.236 -6.359 -7.832 1 93.75 103 PHE A N 1
ATOM 845 C CA . PHE A 1 103 ? 0.012 -7.688 -7.277 1 93.75 103 PHE A CA 1
ATOM 846 C C . PHE A 1 103 ? -1.444 -7.863 -6.867 1 93.75 103 PHE A C 1
ATOM 848 O O . PHE A 1 103 ? -2.09 -8.844 -7.254 1 93.75 103 PHE A O 1
ATOM 855 N N . LYS A 1 104 ? -2.002 -6.875 -6.262 1 94.94 104 LYS A N 1
ATOM 856 C CA . LYS A 1 104 ? -3.398 -6.887 -5.832 1 94.94 104 LYS A CA 1
ATOM 857 C C . LYS A 1 104 ? -4.34 -6.887 -7.035 1 94.94 104 LYS A C 1
ATOM 859 O O . LYS A 1 104 ? -5.402 -7.508 -6.996 1 94.94 104 LYS A O 1
ATOM 864 N N . ASP A 1 105 ? -3.928 -6.152 -8.062 1 92.44 105 ASP A N 1
ATOM 865 C CA . ASP A 1 105 ? -4.727 -6.145 -9.281 1 92.44 105 ASP A CA 1
ATOM 866 C C . ASP A 1 105 ? -4.93 -7.559 -9.82 1 92.44 105 ASP A C 1
ATOM 868 O O . ASP A 1 105 ? -6.035 -7.926 -10.227 1 92.44 105 ASP A O 1
ATOM 872 N N . GLN A 1 106 ? -3.854 -8.312 -9.82 1 95.38 106 GLN A N 1
ATOM 873 C CA . GLN A 1 106 ? -3.955 -9.68 -10.312 1 95.38 106 GLN A CA 1
ATOM 874 C C . GLN A 1 106 ? -4.785 -10.547 -9.375 1 95.38 106 GLN A C 1
ATOM 876 O O . GLN A 1 106 ? -5.551 -11.406 -9.82 1 95.38 106 GLN A O 1
ATOM 881 N N . MET A 1 107 ? -4.672 -10.352 -8.062 1 97.56 107 MET A N 1
ATOM 882 C CA . MET A 1 107 ? -5.48 -11.086 -7.098 1 97.56 107 MET A CA 1
ATOM 883 C C . MET A 1 107 ? -6.965 -10.805 -7.305 1 97.56 107 MET A C 1
ATOM 885 O O . MET A 1 107 ? -7.797 -11.703 -7.191 1 97.56 107 MET A O 1
ATOM 889 N N . THR A 1 108 ? -7.258 -9.578 -7.605 1 97.38 108 THR A N 1
ATOM 890 C CA . THR A 1 108 ? -8.641 -9.188 -7.863 1 97.38 108 THR A CA 1
ATOM 891 C C . THR A 1 108 ? -9.172 -9.875 -9.117 1 97.38 108 THR A C 1
ATOM 893 O O . THR A 1 108 ? -10.281 -10.406 -9.117 1 97.38 108 THR A O 1
ATOM 896 N N . LYS A 1 109 ? -8.383 -9.898 -10.172 1 97 109 LYS A N 1
ATOM 897 C CA . LYS A 1 109 ? -8.773 -10.555 -11.422 1 97 109 LYS A CA 1
ATOM 898 C C . LYS A 1 109 ? -9.016 -12.047 -11.211 1 97 109 LYS A C 1
ATOM 900 O O . LYS A 1 109 ? -9.898 -12.625 -11.844 1 97 109 LYS A O 1
ATOM 905 N N . LEU A 1 110 ? -8.258 -12.617 -10.305 1 97.75 110 LEU A N 1
ATOM 906 C CA . LEU A 1 110 ? -8.344 -14.047 -10.047 1 97.75 110 LEU A CA 1
ATOM 907 C C . LEU A 1 110 ? -9.391 -14.344 -8.984 1 97.75 110 LEU A C 1
ATOM 909 O O . LEU A 1 110 ? -9.516 -15.484 -8.531 1 97.75 110 LEU A O 1
ATOM 913 N N . ARG A 1 111 ? -10.055 -13.297 -8.445 1 97.38 111 ARG A N 1
ATOM 914 C CA . ARG A 1 111 ? -11.203 -13.406 -7.559 1 97.38 111 ARG A CA 1
ATOM 915 C C . ARG A 1 111 ? -10.797 -13.953 -6.195 1 97.38 111 ARG A C 1
ATOM 917 O O . ARG A 1 111 ? -11.477 -14.828 -5.645 1 97.38 111 ARG A O 1
ATOM 924 N N . PHE A 1 112 ? -9.656 -13.539 -5.75 1 98 112 PHE A N 1
ATOM 925 C CA . PHE A 1 112 ? -9.312 -13.852 -4.367 1 98 112 PHE A CA 1
ATOM 926 C C . PHE A 1 112 ? -10.352 -13.273 -3.412 1 98 112 PHE A C 1
ATOM 928 O O . PHE A 1 112 ? -10.586 -13.82 -2.336 1 98 112 PHE A O 1
ATOM 935 N N . TRP A 1 113 ? -10.93 -12.195 -3.814 1 97.5 113 TRP A N 1
ATOM 936 C CA . TRP A 1 113 ? -11.992 -11.461 -3.143 1 97.5 113 TRP A CA 1
ATOM 937 C C . TRP A 1 113 ? -12.992 -10.906 -4.152 1 97.5 113 TRP A C 1
ATOM 939 O O . TRP A 1 113 ? -12.789 -11.016 -5.363 1 97.5 113 TRP A O 1
ATOM 949 N N . GLU A 1 114 ? -14.102 -10.352 -3.658 1 97.12 114 GLU A N 1
ATOM 950 C CA . GLU A 1 114 ? -15.094 -9.727 -4.527 1 97.12 114 GLU A CA 1
ATOM 951 C C . GLU A 1 114 ? -14.648 -8.328 -4.957 1 97.12 114 GLU A C 1
ATOM 953 O O . GLU A 1 114 ? -14.852 -7.934 -6.105 1 97.12 114 GLU A O 1
ATOM 958 N N . ASP A 1 115 ? -14.055 -7.621 -4.031 1 96.44 115 ASP A N 1
ATOM 959 C CA . ASP A 1 115 ? -13.562 -6.262 -4.238 1 96.44 115 ASP A CA 1
ATOM 960 C C . ASP A 1 115 ? -12.32 -5.996 -3.396 1 96.44 115 ASP A C 1
ATOM 962 O O . ASP A 1 115 ? -12.273 -6.344 -2.215 1 96.44 115 ASP A O 1
ATOM 966 N N . ASP A 1 116 ? -11.312 -5.383 -3.998 1 95.56 116 ASP A N 1
ATOM 967 C CA . ASP A 1 116 ? -10.062 -5.191 -3.27 1 95.56 116 ASP A CA 1
ATOM 968 C C . ASP A 1 116 ? -10.25 -4.23 -2.098 1 95.56 116 ASP A C 1
ATOM 970 O O . ASP A 1 116 ? -9.406 -4.164 -1.201 1 95.56 116 ASP A O 1
ATOM 974 N N . ALA A 1 117 ? -11.406 -3.484 -2.031 1 95.31 117 ALA A N 1
ATOM 975 C CA . ALA A 1 117 ? -11.711 -2.633 -0.885 1 95.31 117 ALA A CA 1
ATOM 976 C C . ALA A 1 117 ? -11.883 -3.461 0.385 1 95.31 117 ALA A C 1
ATOM 978 O O . ALA A 1 117 ? -11.852 -2.922 1.494 1 95.31 117 ALA A O 1
ATOM 979 N N . GLN A 1 118 ? -12.094 -4.777 0.193 1 97.19 118 GLN A N 1
ATOM 980 C CA . GLN A 1 118 ? -12.25 -5.672 1.335 1 97.19 118 GLN A CA 1
ATOM 981 C C . GLN A 1 118 ? -10.953 -5.777 2.131 1 97.19 118 GLN A C 1
ATOM 983 O O . GLN A 1 118 ? -10.969 -6.176 3.297 1 97.19 118 GLN A O 1
ATOM 988 N N . VAL A 1 119 ? -9.789 -5.48 1.473 1 97.62 119 VAL A N 1
ATOM 989 C CA . VAL A 1 119 ? -8.531 -5.441 2.201 1 97.62 119 VAL A CA 1
ATOM 990 C C . VAL A 1 119 ? -8.508 -4.242 3.143 1 97.62 119 VAL A C 1
ATOM 992 O O . VAL A 1 119 ? -8.242 -3.115 2.717 1 97.62 119 VAL A O 1
ATOM 995 N N . SER A 1 120 ? -8.766 -4.547 4.395 1 97.62 120 SER A N 1
ATOM 996 C CA . SER A 1 120 ? -8.883 -3.51 5.414 1 97.62 120 SER A CA 1
ATOM 997 C C . SER A 1 120 ? -7.582 -3.348 6.188 1 97.62 120 SER A C 1
ATOM 999 O O . SER A 1 120 ? -7.371 -2.33 6.855 1 97.62 120 SER A O 1
ATOM 1001 N N . SER A 1 121 ? -6.805 -4.352 6.203 1 98 121 SER A N 1
ATOM 1002 C CA . SER A 1 121 ? -5.457 -4.375 6.766 1 98 121 SER A CA 1
ATOM 1003 C C . SER A 1 121 ? -4.441 -4.891 5.754 1 98 121 SER A C 1
ATOM 1005 O O . SER A 1 121 ? -4.473 -6.062 5.375 1 98 121 SER A O 1
ATOM 1007 N N . GLU A 1 122 ? -3.627 -4.004 5.281 1 97.88 122 GLU A N 1
ATOM 1008 C CA . GLU A 1 122 ? -2.619 -4.336 4.277 1 97.88 122 GLU A CA 1
ATOM 1009 C C . GLU A 1 122 ? -1.209 -4.18 4.84 1 97.88 122 GLU A C 1
ATOM 1011 O O . GLU A 1 122 ? -0.831 -3.094 5.289 1 97.88 122 GLU A O 1
ATOM 1016 N N . ILE A 1 123 ? -0.489 -5.242 4.93 1 98 123 ILE A N 1
ATOM 1017 C CA . ILE A 1 123 ? 0.891 -5.262 5.398 1 98 123 ILE A CA 1
ATOM 1018 C C . ILE A 1 123 ? 1.82 -5.676 4.262 1 98 123 ILE A C 1
ATOM 1020 O O . ILE A 1 123 ? 1.715 -6.789 3.742 1 98 123 ILE A O 1
ATOM 1024 N N . THR A 1 124 ? 2.641 -4.82 3.807 1 97.38 124 THR A N 1
ATOM 1025 C CA . THR A 1 124 ? 3.611 -5.074 2.748 1 97.38 124 THR A CA 1
ATOM 1026 C C . THR A 1 124 ? 5.031 -4.797 3.236 1 97.38 124 THR A C 1
ATOM 1028 O O . THR A 1 124 ? 5.34 -3.678 3.654 1 97.38 124 THR A O 1
ATOM 1031 N N . GLU A 1 125 ? 5.867 -5.805 3.143 1 97.81 125 GLU A N 1
ATOM 1032 C CA . GLU A 1 125 ? 7.234 -5.672 3.633 1 97.81 125 GLU A CA 1
ATOM 1033 C C . GLU A 1 125 ? 8.242 -6.172 2.604 1 97.81 125 GLU A C 1
ATOM 1035 O O . GLU A 1 125 ? 7.953 -7.098 1.843 1 97.81 125 GLU A O 1
ATOM 1040 N N . LYS A 1 126 ? 9.359 -5.57 2.539 1 96.88 126 LYS A N 1
ATOM 1041 C CA . LYS A 1 126 ? 10.414 -5.992 1.622 1 96.88 126 LYS A CA 1
ATOM 1042 C C . LYS A 1 126 ? 11.703 -6.305 2.373 1 96.88 126 LYS A C 1
ATOM 1044 O O . LYS A 1 126 ? 12.094 -5.566 3.277 1 96.88 126 LYS A O 1
ATOM 1049 N N . PHE A 1 127 ? 12.391 -7.324 1.927 1 96.62 127 PHE A N 1
ATOM 1050 C CA . PHE A 1 127 ? 13.594 -7.852 2.564 1 96.62 127 PHE A CA 1
ATOM 1051 C C . PHE A 1 127 ? 14.633 -8.234 1.521 1 96.62 127 PHE A C 1
ATOM 1053 O O . PHE A 1 127 ? 14.289 -8.57 0.384 1 96.62 127 PHE A O 1
ATOM 1060 N N . TRP A 1 128 ? 15.859 -8.188 2.021 1 96.81 128 TRP A N 1
ATOM 1061 C CA . TRP A 1 128 ? 16.891 -8.984 1.361 1 96.81 128 TRP A CA 1
ATOM 1062 C C . TRP A 1 128 ? 16.875 -10.422 1.877 1 96.81 128 TRP A C 1
ATOM 1064 O O . TRP A 1 128 ? 16.766 -10.648 3.082 1 96.81 128 TRP A O 1
ATOM 1074 N N . ASN A 1 129 ? 17 -11.242 0.957 1 95.88 129 ASN A N 1
ATOM 1075 C CA . ASN A 1 129 ? 16.984 -12.648 1.348 1 95.88 129 ASN A CA 1
ATOM 1076 C C . ASN A 1 129 ? 17.766 -13.508 0.359 1 95.88 129 ASN A C 1
ATOM 1078 O O . ASN A 1 129 ? 18.078 -13.062 -0.743 1 95.88 129 ASN A O 1
ATOM 1082 N N . ASP A 1 130 ? 18.141 -14.711 0.771 1 94.06 130 ASP A N 1
ATOM 1083 C CA . ASP A 1 130 ? 18.797 -15.641 -0.134 1 94.06 130 ASP A CA 1
ATOM 1084 C C . ASP A 1 130 ? 17.781 -16.391 -0.992 1 94.06 130 ASP A C 1
ATOM 1086 O O . ASP A 1 130 ? 18.078 -16.734 -2.141 1 94.06 130 ASP A O 1
ATOM 1090 N N . VAL A 1 131 ? 16.609 -16.641 -0.416 1 94.94 131 VAL A N 1
ATOM 1091 C CA . VAL A 1 131 ? 15.5 -17.219 -1.181 1 94.94 131 VAL A CA 1
ATOM 1092 C C . VAL A 1 131 ? 14.648 -16.094 -1.783 1 94.94 131 VAL A C 1
ATOM 1094 O O . VAL A 1 131 ? 14.109 -15.258 -1.058 1 94.94 131 VAL A O 1
ATOM 1097 N N . VAL A 1 132 ? 14.523 -16.109 -3.059 1 96.94 132 VAL A N 1
ATOM 1098 C CA . VAL A 1 132 ? 13.805 -15.047 -3.752 1 96.94 132 VAL A CA 1
ATOM 1099 C C . VAL A 1 132 ? 12.344 -15.453 -3.938 1 96.94 132 VAL A C 1
ATOM 1101 O O . VAL A 1 132 ? 12.055 -16.578 -4.359 1 96.94 132 VAL A O 1
ATOM 1104 N N . GLY A 1 133 ? 11.438 -14.562 -3.6 1 97.25 133 GLY A N 1
ATOM 1105 C CA . GLY A 1 133 ? 10.023 -14.883 -3.766 1 97.25 133 GLY A CA 1
ATOM 1106 C C . GLY A 1 133 ? 9.109 -13.969 -2.969 1 97.25 133 GLY A C 1
ATOM 1107 O O . GLY A 1 133 ? 9.547 -12.93 -2.471 1 97.25 133 GLY A O 1
ATOM 1108 N N . ILE A 1 134 ? 7.824 -14.305 -2.953 1 97.5 134 ILE A N 1
ATOM 1109 C CA . ILE A 1 134 ? 6.809 -13.508 -2.277 1 97.5 134 ILE A CA 1
ATOM 1110 C C . ILE A 1 134 ? 6.012 -14.391 -1.319 1 97.5 134 ILE A C 1
ATOM 1112 O O . ILE A 1 134 ? 5.406 -15.383 -1.737 1 97.5 134 ILE A O 1
ATOM 1116 N N . TYR A 1 135 ? 6.07 -14.047 -0.06 1 98.31 135 TYR A N 1
ATOM 1117 C CA . TYR A 1 135 ? 5.172 -14.672 0.91 1 98.31 135 TYR A CA 1
ATOM 1118 C C . TYR A 1 135 ? 3.822 -13.961 0.935 1 98.31 135 TYR A C 1
ATOM 1120 O O . TYR A 1 135 ? 3.76 -12.734 0.949 1 98.31 135 TYR A O 1
ATOM 1128 N N . VAL A 1 136 ? 2.732 -14.719 0.944 1 98.44 136 VAL A N 1
ATOM 1129 C CA . VAL A 1 136 ? 1.387 -14.156 0.919 1 98.44 136 VAL A CA 1
ATOM 1130 C C . VAL A 1 136 ? 0.528 -14.82 1.992 1 98.44 136 VAL A C 1
ATOM 1132 O O . VAL A 1 136 ? 0.526 -16.047 2.123 1 98.44 136 VAL A O 1
A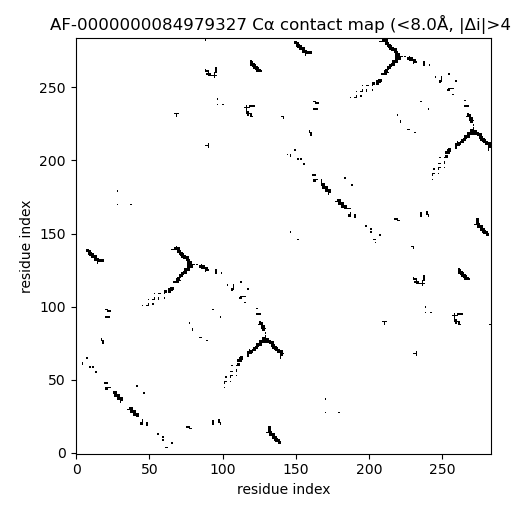TOM 1135 N N . LYS A 1 137 ? -0.131 -14.055 2.736 1 98.62 137 LYS A N 1
ATOM 1136 C CA . LYS A 1 137 ? -1.142 -14.547 3.67 1 98.62 137 LYS A CA 1
ATOM 1137 C C . LYS A 1 137 ? -2.393 -13.672 3.631 1 98.62 137 LYS A C 1
ATOM 1139 O O . LYS A 1 137 ? -2.305 -12.445 3.719 1 98.62 137 LYS A O 1
ATOM 1144 N N . ILE A 1 138 ? -3.504 -14.203 3.424 1 98.19 138 ILE A N 1
ATOM 1145 C CA . ILE A 1 138 ? -4.797 -13.531 3.463 1 98.19 138 ILE A CA 1
ATOM 1146 C C . ILE A 1 138 ? -5.66 -14.133 4.566 1 98.19 138 ILE A C 1
ATOM 1148 O O . ILE A 1 138 ? -5.816 -15.359 4.641 1 98.19 138 ILE A O 1
ATOM 1152 N N . GLU A 1 139 ? -6.188 -13.312 5.406 1 97.19 139 GLU A N 1
ATOM 1153 C CA . GLU A 1 139 ? -6.988 -13.789 6.527 1 97.19 139 GLU A CA 1
ATOM 1154 C C . GLU A 1 139 ? -8.25 -12.945 6.707 1 97.19 139 GLU A C 1
ATOM 1156 O O . GLU A 1 139 ? -8.203 -11.719 6.566 1 97.19 139 GLU A O 1
ATOM 1161 N N . LYS A 1 140 ? -9.328 -13.648 6.934 1 96.25 140 LYS A N 1
ATOM 1162 C CA . LYS A 1 140 ? -10.516 -12.914 7.363 1 96.25 140 LYS A CA 1
ATOM 1163 C C . LYS A 1 140 ? -10.32 -12.32 8.758 1 96.25 140 LYS A C 1
ATOM 1165 O O . LYS A 1 140 ? -9.828 -12.992 9.664 1 96.25 140 LYS A O 1
ATOM 1170 N N . ILE A 1 141 ? -10.695 -11.055 8.82 1 95.06 141 ILE A N 1
ATOM 1171 C CA . ILE A 1 141 ? -10.555 -10.398 10.117 1 95.06 141 ILE A CA 1
ATOM 1172 C C . ILE A 1 141 ? -11.898 -9.836 10.57 1 95.06 141 ILE A C 1
ATOM 1174 O O . ILE A 1 141 ? -12.867 -9.836 9.805 1 95.06 141 ILE A O 1
ATOM 1178 N N . GLN A 1 142 ? -12.094 -9.602 11.867 1 84.94 142 GLN A N 1
ATOM 1179 C CA . GLN A 1 142 ? -13.359 -9.125 12.414 1 84.94 142 GLN A CA 1
ATOM 1180 C C . GLN A 1 142 ? -13.156 -7.887 13.281 1 84.94 142 GLN A C 1
ATOM 1182 O O . GLN A 1 142 ? -12.078 -7.688 13.844 1 84.94 142 GLN A O 1
ATOM 1187 N N . MET B 1 1 ? 14.195 24.594 23.234 1 27.25 1 MET B N 1
ATOM 1188 C CA . MET B 1 1 ? 13.164 23.641 22.844 1 27.25 1 MET B CA 1
ATOM 1189 C C . MET B 1 1 ? 13.781 22.359 22.281 1 27.25 1 MET B C 1
ATOM 1191 O O . MET B 1 1 ? 14.422 22.391 21.234 1 27.25 1 MET B O 1
ATOM 1195 N N . GLU B 1 2 ? 14.445 21.531 23.047 1 32.97 2 GLU B N 1
ATOM 1196 C CA . GLU B 1 2 ? 15.336 20.406 22.797 1 32.97 2 GLU B CA 1
ATOM 1197 C C . GLU B 1 2 ? 14.711 19.406 21.828 1 32.97 2 GLU B C 1
ATOM 1199 O O . GLU B 1 2 ? 13.578 18.969 22.016 1 32.97 2 GLU B O 1
ATOM 1204 N N . ASP B 1 3 ? 14.836 19.578 20.547 1 36.31 3 ASP B N 1
ATOM 1205 C CA . ASP B 1 3 ? 14.172 18.938 19.406 1 36.31 3 ASP B CA 1
ATOM 1206 C C . ASP B 1 3 ? 13.898 17.469 19.688 1 36.31 3 ASP B C 1
ATOM 1208 O O . ASP B 1 3 ? 14.812 16.703 20.031 1 36.31 3 ASP B O 1
ATOM 1212 N N . ARG B 1 4 ? 12.766 17.031 20.172 1 37.5 4 ARG B N 1
ATOM 1213 C CA . ARG B 1 4 ? 12.172 15.75 20.531 1 37.5 4 ARG B CA 1
ATOM 1214 C C . ARG B 1 4 ? 12.617 14.656 19.578 1 37.5 4 ARG B C 1
ATOM 1216 O O . ARG B 1 4 ? 12.062 13.555 19.578 1 37.5 4 ARG B O 1
ATOM 1223 N N . GLN B 1 5 ? 13.219 14.93 18.469 1 44.09 5 GLN B N 1
ATOM 1224 C CA . GLN B 1 5 ? 13.617 13.93 17.484 1 44.09 5 GLN B CA 1
ATOM 1225 C C . GLN B 1 5 ? 14.648 12.969 18.062 1 44.09 5 GLN B C 1
ATOM 1227 O O . GLN B 1 5 ? 15.445 12.383 17.328 1 44.09 5 GLN B O 1
ATOM 1232 N N . ILE B 1 6 ? 15 13.109 19.172 1 46.88 6 ILE B N 1
ATOM 1233 C CA . ILE B 1 6 ? 16.031 12.188 19.625 1 46.88 6 ILE B CA 1
ATOM 1234 C C . ILE B 1 6 ? 15.602 10.75 19.328 1 46.88 6 ILE B C 1
ATOM 1236 O O . ILE B 1 6 ? 16.438 9.867 19.141 1 46.88 6 ILE B O 1
ATOM 1240 N N . ASN B 1 7 ? 14.156 10.438 19.406 1 57.97 7 ASN B N 1
ATOM 1241 C CA . ASN B 1 7 ? 13.57 9.102 19.438 1 57.97 7 ASN B CA 1
ATOM 1242 C C . ASN B 1 7 ? 13.211 8.617 18.031 1 57.97 7 ASN B C 1
ATOM 1244 O O . ASN B 1 7 ? 12.758 9.398 17.203 1 57.97 7 ASN B O 1
ATOM 1248 N N . ASN B 1 8 ? 13.859 7.5 17.438 1 78.94 8 ASN B N 1
ATOM 1249 C CA . ASN B 1 8 ? 13.836 6.754 16.172 1 78.94 8 ASN B CA 1
ATOM 1250 C C . ASN B 1 8 ? 12.406 6.441 15.742 1 78.94 8 ASN B C 1
ATOM 1252 O O . ASN B 1 8 ? 12.188 5.574 14.898 1 78.94 8 ASN B O 1
ATOM 1256 N N . THR B 1 9 ? 11.461 7.164 16.453 1 90.94 9 THR B N 1
ATOM 1257 C CA . THR B 1 9 ? 10.055 6.891 16.172 1 90.94 9 THR B CA 1
ATOM 1258 C C . THR B 1 9 ? 9.25 8.188 16.141 1 90.94 9 THR B C 1
ATOM 1260 O O . THR B 1 9 ? 9.445 9.07 16.969 1 90.94 9 THR B O 1
ATOM 1263 N N . ILE B 1 10 ? 8.398 8.492 15.219 1 96.38 10 ILE B N 1
ATOM 1264 C CA . ILE B 1 10 ? 7.398 9.547 15.117 1 96.38 10 ILE B CA 1
ATOM 1265 C C . ILE B 1 10 ? 6 8.945 15.227 1 96.38 10 ILE B C 1
ATOM 1267 O O . ILE B 1 10 ? 5.68 7.973 14.547 1 96.38 10 ILE B O 1
ATOM 1271 N N . GLU B 1 11 ? 5.211 9.492 16.141 1 97.94 11 GLU B N 1
ATOM 1272 C CA . GLU B 1 11 ? 3.861 8.969 16.344 1 97.94 11 GLU B CA 1
ATOM 1273 C C . GLU B 1 11 ? 2.875 10.102 16.641 1 97.94 11 GLU B C 1
ATOM 1275 O O . GLU B 1 11 ? 3.129 10.945 17.5 1 97.94 11 GLU B O 1
ATOM 1280 N N . PHE B 1 12 ? 1.769 10.125 15.938 1 98.31 12 PHE B N 1
ATOM 1281 C CA . PHE B 1 12 ? 0.775 11.172 16.156 1 98.31 12 PHE B CA 1
ATOM 1282 C C . PHE B 1 12 ? -0.567 10.781 15.555 1 98.31 12 PHE B C 1
ATOM 1284 O O . PHE B 1 12 ? -0.668 9.766 14.859 1 98.31 12 PHE B O 1
ATOM 1291 N N . PHE B 1 13 ? -1.59 11.531 15.883 1 98.12 13 PHE B N 1
ATOM 1292 C CA . PHE B 1 13 ? -2.932 11.406 15.328 1 98.12 13 PHE B CA 1
ATOM 1293 C C . PHE B 1 13 ? -3.369 12.711 14.672 1 98.12 13 PHE B C 1
ATOM 1295 O O . PHE B 1 13 ? -3.168 13.789 15.227 1 98.12 13 PHE B O 1
ATOM 1302 N N . ILE B 1 14 ? -3.879 12.633 13.523 1 97.31 14 ILE B N 1
ATOM 1303 C CA . ILE B 1 14 ? -4.422 13.773 12.797 1 97.31 14 ILE B CA 1
ATOM 1304 C C . ILE B 1 14 ? -5.949 13.727 12.82 1 97.31 14 ILE B C 1
ATOM 1306 O O . ILE B 1 14 ? -6.566 12.969 12.062 1 97.31 14 ILE B O 1
ATOM 1310 N N . PRO B 1 15 ? -6.523 14.523 13.688 1 96.31 15 PRO B N 1
ATOM 1311 C CA . PRO B 1 15 ? -7.984 14.586 13.641 1 96.31 15 PRO B CA 1
ATOM 1312 C C . PRO B 1 15 ? -8.508 15.258 12.375 1 96.31 15 PRO B C 1
ATOM 1314 O O . PRO B 1 15 ? -7.93 16.25 11.914 1 96.31 15 PRO B O 1
ATOM 1317 N N . LEU B 1 16 ? -9.492 14.703 11.734 1 95.31 16 LEU B N 1
ATOM 1318 C CA . LEU B 1 16 ? -10.133 15.25 10.547 1 95.31 16 LEU B CA 1
ATOM 1319 C C . LEU B 1 16 ? -11.648 15.25 10.695 1 95.31 16 LEU B C 1
ATOM 1321 O O . LEU B 1 16 ? -12.211 14.414 11.414 1 95.31 16 LEU B O 1
ATOM 1325 N N . GLU B 1 17 ? -12.266 16.172 10.125 1 91.75 17 GLU B N 1
ATOM 1326 C CA . GLU B 1 17 ? -13.727 16.109 10.078 1 91.75 17 GLU B CA 1
ATOM 1327 C C . GLU B 1 17 ? -14.211 14.961 9.203 1 91.75 17 GLU B C 1
ATOM 1329 O O . GLU B 1 17 ? -15.156 14.258 9.562 1 91.75 17 GLU B O 1
ATOM 1334 N N . LYS B 1 18 ? -13.539 14.789 8.07 1 90.75 18 LYS B N 1
ATOM 1335 C CA . LYS B 1 18 ? -13.758 13.688 7.133 1 90.75 18 LYS B CA 1
ATOM 1336 C C . LYS B 1 18 ? -12.453 13.258 6.477 1 90.75 18 LYS B C 1
ATOM 1338 O O . LYS B 1 18 ? -11.602 14.094 6.168 1 90.75 18 LYS B O 1
ATOM 1343 N N . ILE B 1 19 ? -12.297 12.008 6.297 1 91.19 19 ILE B N 1
ATOM 1344 C CA . ILE B 1 19 ? -11.125 11.531 5.574 1 91.19 19 ILE B CA 1
ATOM 1345 C C . ILE B 1 19 ? -11.297 11.789 4.082 1 91.19 19 ILE B C 1
ATOM 1347 O O . ILE B 1 19 ? -12.281 11.352 3.479 1 91.19 19 ILE B O 1
ATOM 1351 N N . PRO B 1 20 ? -10.375 12.445 3.506 1 83.38 20 PRO B N 1
ATOM 1352 C CA . PRO B 1 20 ? -10.492 12.688 2.066 1 83.38 20 PRO B CA 1
ATOM 1353 C C . PRO B 1 20 ? -10.531 11.398 1.251 1 83.38 20 PRO B C 1
ATOM 1355 O O . PRO B 1 20 ? -9.844 10.43 1.59 1 83.38 20 PRO B O 1
ATOM 1358 N N . THR B 1 21 ? -11.492 11.219 0.338 1 69.94 21 THR B N 1
ATOM 1359 C CA . THR B 1 21 ? -11.625 10.016 -0.482 1 69.94 21 THR B CA 1
ATOM 1360 C C . THR B 1 21 ? -11.242 10.312 -1.932 1 69.94 21 THR B C 1
ATOM 1362 O O . THR B 1 21 ? -11.805 11.219 -2.551 1 69.94 21 THR B O 1
ATOM 1365 N N . ALA B 1 22 ? -9.977 10.375 -2.396 1 57.22 22 ALA B N 1
ATOM 1366 C CA . ALA B 1 22 ? -9.688 10.633 -3.805 1 57.22 22 ALA B CA 1
ATOM 1367 C C . ALA B 1 22 ? -9.672 9.328 -4.605 1 57.22 22 ALA B C 1
ATOM 1369 O O . ALA B 1 22 ? -9.086 8.336 -4.172 1 57.22 22 ALA B O 1
ATOM 1370 N N . THR B 1 23 ? -10.75 8.992 -5.25 1 50.88 23 THR B N 1
ATOM 1371 C CA . THR B 1 23 ? -10.734 7.844 -6.148 1 50.88 23 THR B CA 1
ATOM 1372 C C . THR B 1 23 ? -9.883 8.133 -7.383 1 50.88 23 THR B C 1
ATOM 1374 O O . THR B 1 23 ? -9.727 9.289 -7.77 1 50.88 23 THR B O 1
ATOM 1377 N N . GLY B 1 24 ? -8.82 7.359 -7.656 1 49.72 24 GLY B N 1
ATOM 1378 C CA . GLY B 1 24 ? -7.906 7.379 -8.781 1 49.72 24 GLY B CA 1
ATOM 1379 C C . GLY B 1 24 ? -8.555 7.848 -10.07 1 49.72 24 GLY B C 1
ATOM 1380 O O . GLY B 1 24 ? -7.906 7.871 -11.125 1 49.72 24 GLY B O 1
ATOM 1381 N N . GLN B 1 25 ? -9.867 7.676 -10.242 1 50.03 25 GLN B N 1
ATOM 1382 C CA . GLN B 1 25 ? -10.305 8.016 -11.594 1 50.03 25 GLN B CA 1
ATOM 1383 C C . GLN B 1 25 ? -9.727 9.352 -12.039 1 50.03 25 GLN B C 1
ATOM 1385 O O . GLN B 1 25 ? -10.109 9.883 -13.086 1 50.03 25 GLN B O 1
ATOM 1390 N N . GLN B 1 26 ? -9.008 9.859 -11.125 1 50.12 26 GLN B N 1
ATOM 1391 C CA . GLN B 1 26 ? -8.859 11.312 -11.133 1 50.12 26 GLN B CA 1
ATOM 1392 C C . GLN B 1 26 ? -7.746 11.75 -12.086 1 50.12 26 GLN B C 1
ATOM 1394 O O . GLN B 1 26 ? -7.371 12.922 -12.109 1 50.12 26 GLN B O 1
ATOM 1399 N N . LYS B 1 27 ? -6.992 10.812 -12.633 1 51.72 27 LYS B N 1
ATOM 1400 C CA . LYS B 1 27 ? -5.953 11.461 -13.43 1 51.72 27 LYS B CA 1
ATOM 1401 C C . LYS B 1 27 ? -6.52 11.992 -14.742 1 51.72 27 LYS B C 1
ATOM 1403 O O . LYS B 1 27 ? -7.293 11.312 -15.414 1 51.72 27 LYS B O 1
ATOM 1408 N N . LYS B 1 28 ? -6.613 13.273 -14.812 1 56.78 28 LYS B N 1
ATOM 1409 C CA . LYS B 1 28 ? -6.941 13.938 -16.078 1 56.78 28 LYS B CA 1
ATOM 1410 C C . LYS B 1 28 ? -5.73 13.984 -17 1 56.78 28 LYS B C 1
ATOM 1412 O O . LYS B 1 28 ? -4.633 14.359 -16.578 1 56.78 28 LYS B O 1
ATOM 1417 N N . ILE B 1 29 ? -5.781 13.156 -18.031 1 59.91 29 ILE B N 1
ATOM 1418 C CA . ILE B 1 29 ? -4.727 13.25 -19.031 1 59.91 29 ILE B CA 1
ATOM 1419 C C . ILE B 1 29 ? -5.016 14.414 -19.969 1 59.91 29 ILE B C 1
ATOM 1421 O O . ILE B 1 29 ? -6.121 14.531 -20.516 1 59.91 29 ILE B O 1
ATOM 1425 N N . THR B 1 30 ? -4.238 15.453 -19.766 1 59.81 30 THR B N 1
ATOM 1426 C CA . THR B 1 30 ? -4.363 16.578 -20.688 1 59.81 30 THR B CA 1
ATOM 1427 C C . THR B 1 30 ? -3.139 16.672 -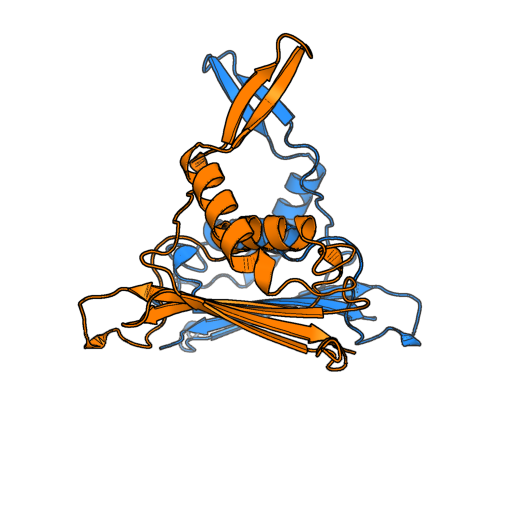21.594 1 59.81 30 THR B C 1
ATOM 1429 O O . THR B 1 30 ? -2.07 16.156 -21.266 1 59.81 30 THR B O 1
ATOM 1432 N N . TRP B 1 31 ? -3.496 17.094 -22.719 1 61.44 31 TRP B N 1
ATOM 1433 C CA . TRP B 1 31 ? -2.41 17.312 -23.672 1 61.44 31 TRP B CA 1
ATOM 1434 C C . TRP B 1 31 ? -1.729 18.641 -23.422 1 61.44 31 TRP B C 1
ATOM 1436 O O . TRP B 1 31 ? -2.393 19.688 -23.344 1 61.44 31 TRP B O 1
ATOM 1446 N N . SER B 1 32 ? -0.43 18.422 -23.062 1 62.56 32 SER B N 1
ATOM 1447 C CA . SER B 1 32 ? 0.342 19.656 -23 1 62.56 32 SER B CA 1
ATOM 1448 C C . SER B 1 32 ? 0.769 20.109 -24.391 1 62.56 32 SER B C 1
ATOM 1450 O O . SER B 1 32 ? 1.675 19.531 -24.984 1 62.56 32 SER B O 1
ATOM 1452 N N . TYR B 1 33 ? 0.122 21.062 -24.844 1 66.81 33 TYR B N 1
ATOM 1453 C CA . TYR B 1 33 ? 0.468 21.609 -26.156 1 66.81 33 TYR B CA 1
ATOM 1454 C C . TYR B 1 33 ? 1.86 22.234 -26.141 1 66.81 33 TYR B C 1
ATOM 1456 O O . TYR B 1 33 ? 2.572 22.203 -27.141 1 66.81 33 TYR B O 1
ATOM 1464 N N . LYS B 1 34 ? 2.061 22.656 -24.984 1 69.19 34 LYS B N 1
ATOM 1465 C CA . LYS B 1 34 ? 3.381 23.266 -24.859 1 69.19 34 LYS B CA 1
ATOM 1466 C C . LYS B 1 34 ? 4.484 22.219 -24.984 1 69.19 34 LYS B C 1
ATOM 1468 O O . LYS B 1 34 ? 5.469 22.438 -25.688 1 69.19 34 LYS B O 1
ATOM 1473 N N . ASP B 1 35 ? 4.25 21.141 -24.484 1 70.12 35 ASP B N 1
ATOM 1474 C CA . ASP B 1 35 ? 5.293 20.125 -24.406 1 70.12 35 ASP B CA 1
ATOM 1475 C C . ASP B 1 35 ? 5.02 18.969 -25.391 1 70.12 35 ASP B C 1
ATOM 1477 O O . ASP B 1 35 ? 5.84 18.062 -25.531 1 70.12 35 ASP B O 1
ATOM 1481 N N . ASN B 1 36 ? 3.863 19.203 -26.078 1 63.44 36 ASN B N 1
ATOM 1482 C CA . ASN B 1 36 ? 3.439 18.219 -27.062 1 63.44 36 ASN B CA 1
ATOM 1483 C C . ASN B 1 36 ? 3.455 16.797 -26.484 1 63.44 36 ASN B C 1
ATOM 1485 O O . ASN B 1 36 ? 4.004 15.883 -27.094 1 63.44 36 ASN B O 1
ATOM 1489 N N . LYS B 1 37 ? 3.113 16.828 -25.172 1 64 37 LYS B N 1
ATOM 1490 C CA . LYS B 1 37 ? 3.002 15.531 -24.516 1 64 37 LYS B CA 1
ATOM 1491 C C . LYS B 1 37 ? 1.805 15.492 -23.578 1 64 37 LYS B C 1
ATOM 1493 O O . LYS B 1 37 ? 1.33 16.531 -23.109 1 64 37 LYS B O 1
ATOM 1498 N N . PRO B 1 38 ? 1.247 14.328 -23.406 1 64.25 38 PRO B N 1
ATOM 1499 C CA . PRO B 1 38 ? 0.167 14.227 -22.422 1 64.25 38 PRO B CA 1
ATOM 1500 C C . PRO B 1 38 ? 0.652 14.438 -20.984 1 64.25 38 PRO B C 1
ATOM 1502 O O . PRO B 1 38 ? 1.759 14.016 -20.641 1 64.25 38 PRO B O 1
ATOM 1505 N N . ILE B 1 39 ? 0.032 15.406 -20.391 1 64.19 39 ILE B N 1
ATOM 1506 C CA . ILE B 1 39 ? 0.336 15.633 -18.984 1 64.19 39 ILE B CA 1
ATOM 1507 C C . ILE B 1 39 ? -0.811 15.117 -18.125 1 64.19 39 ILE B C 1
ATOM 1509 O O . ILE B 1 39 ? -1.982 15.281 -18.469 1 64.19 39 ILE B O 1
ATOM 1513 N N . ILE B 1 40 ? -0.369 14.375 -17.125 1 65.75 40 ILE B N 1
ATOM 1514 C CA . ILE B 1 40 ? -1.358 13.836 -16.203 1 65.75 40 ILE B CA 1
ATOM 1515 C C . ILE B 1 40 ? -1.494 14.766 -14.992 1 65.75 40 ILE B C 1
ATOM 1517 O O . ILE B 1 40 ? -0.493 15.188 -14.406 1 65.75 40 ILE B O 1
ATOM 1521 N N . TYR B 1 41 ? -2.725 15.336 -14.883 1 69.88 41 TYR B N 1
ATOM 1522 C CA . TYR B 1 41 ? -2.971 16.203 -13.742 1 69.88 41 TYR B CA 1
ATOM 1523 C C . TYR B 1 41 ? -3.842 15.516 -12.703 1 69.88 41 TYR B C 1
ATOM 1525 O O . TYR B 1 41 ? -4.684 14.68 -13.047 1 69.88 41 TYR B O 1
ATOM 1533 N N . ASP B 1 42 ? -3.564 15.922 -11.391 1 74.44 42 ASP B N 1
ATOM 1534 C CA . ASP B 1 42 ? -4.414 15.445 -10.305 1 74.44 42 ASP B CA 1
ATOM 1535 C C . ASP B 1 42 ? -5.832 16 -10.43 1 74.44 42 ASP B C 1
ATOM 1537 O O . ASP B 1 42 ? -6.023 17.172 -10.758 1 74.44 42 ASP B O 1
ATOM 1541 N N . ALA B 1 43 ? -6.676 15.125 -10.195 1 75.38 43 ALA B N 1
ATOM 1542 C CA . ALA B 1 43 ? -8.055 15.594 -10.062 1 75.38 43 ALA B CA 1
ATOM 1543 C C . ALA B 1 43 ? -8.195 16.562 -8.891 1 75.38 43 ALA B C 1
ATOM 1545 O O . ALA B 1 43 ? -7.406 16.516 -7.945 1 75.38 43 ALA B O 1
ATOM 1546 N N . PRO B 1 44 ? -9.109 17.516 -9.078 1 79.5 44 PRO B N 1
ATOM 1547 C CA . PRO B 1 44 ? -9.266 18.531 -8.039 1 79.5 44 PRO B CA 1
ATOM 1548 C C . PRO B 1 44 ? -9.445 17.938 -6.645 1 79.5 44 PRO B C 1
ATOM 1550 O O . PRO B 1 44 ? -8.852 18.422 -5.68 1 79.5 44 PRO B O 1
ATOM 1553 N N . LEU B 1 45 ? -10.211 16.828 -6.559 1 78.94 45 LEU B N 1
ATOM 1554 C CA . LEU B 1 45 ? -10.453 16.219 -5.258 1 78.94 45 LEU B CA 1
ATOM 1555 C C . LEU B 1 45 ? -9.172 15.633 -4.684 1 78.94 45 LEU B C 1
ATOM 1557 O O . LEU B 1 45 ? -8.945 15.695 -3.471 1 78.94 45 LEU B O 1
ATOM 1561 N N . LEU B 1 46 ? -8.398 15.109 -5.531 1 83 46 LEU B N 1
ATOM 1562 C CA . LEU B 1 46 ? -7.113 14.57 -5.098 1 83 46 LEU B CA 1
ATOM 1563 C C . LEU B 1 46 ? -6.18 15.688 -4.652 1 83 46 LEU B C 1
ATOM 1565 O O . LEU B 1 46 ? -5.465 15.547 -3.656 1 83 46 LEU B O 1
ATOM 1569 N N . ARG B 1 47 ? -6.195 16.75 -5.348 1 86.56 47 ARG B N 1
ATOM 1570 C CA . ARG B 1 47 ? -5.371 17.906 -4.984 1 86.56 47 ARG B CA 1
ATOM 1571 C C . ARG B 1 47 ? -5.758 18.438 -3.613 1 86.56 47 ARG B C 1
ATOM 1573 O O . ARG B 1 47 ? -4.891 18.766 -2.801 1 86.56 47 ARG B O 1
ATOM 1580 N N . GLU B 1 48 ? -7 18.562 -3.49 1 88 48 GLU B N 1
ATOM 1581 C CA . GLU B 1 48 ? -7.496 19.047 -2.207 1 88 48 GLU B CA 1
ATOM 1582 C C . GLU B 1 48 ? -7.102 18.109 -1.068 1 88 48 GLU B C 1
ATOM 1584 O O . GLU B 1 48 ? -6.676 18.562 -0.003 1 88 48 GLU B O 1
ATOM 1589 N N . ALA B 1 49 ? -7.25 16.844 -1.285 1 88.06 49 ALA B N 1
ATOM 1590 C CA . ALA B 1 49 ? -6.848 15.852 -0.288 1 88.06 49 ALA B CA 1
ATOM 1591 C C . ALA B 1 49 ? -5.367 16 0.059 1 88.06 49 ALA B C 1
ATOM 1593 O O . ALA B 1 49 ? -5 16.016 1.235 1 88.06 49 ALA B O 1
ATOM 1594 N N . LYS B 1 50 ? -4.609 16.156 -1.005 1 90.81 50 LYS B N 1
ATOM 1595 C CA . LYS B 1 50 ? -3.168 16.281 -0.811 1 90.81 50 LYS B CA 1
ATOM 1596 C C . LYS B 1 50 ? -2.834 17.547 -0.011 1 90.81 50 LYS B C 1
ATOM 1598 O O . LYS B 1 50 ? -1.938 17.531 0.836 1 90.81 50 LYS B O 1
ATOM 1603 N N . GLU B 1 51 ? -3.57 18.578 -0.251 1 93.19 51 GLU B N 1
ATOM 1604 C CA . GLU B 1 51 ? -3.342 19.828 0.484 1 93.19 51 GLU B CA 1
ATOM 1605 C C . GLU B 1 51 ? -3.693 19.656 1.96 1 93.19 51 GLU B C 1
ATOM 1607 O O . GLU B 1 51 ? -2.977 20.156 2.832 1 93.19 51 GLU B O 1
ATOM 1612 N N . ILE B 1 52 ? -4.734 19.031 2.26 1 92.94 52 ILE B N 1
ATOM 1613 C CA . ILE B 1 52 ? -5.137 18.781 3.641 1 92.94 52 ILE B CA 1
ATOM 1614 C C . ILE B 1 52 ? -4.078 17.938 4.34 1 92.94 52 ILE B C 1
ATOM 1616 O O . ILE B 1 52 ? -3.646 18.25 5.445 1 92.94 52 ILE B O 1
ATOM 1620 N N . PHE B 1 53 ? -3.613 16.844 3.68 1 94.44 53 PHE B N 1
ATOM 1621 C CA . PHE B 1 53 ? -2.582 15.977 4.25 1 94.44 53 PHE B CA 1
ATOM 1622 C C . PHE B 1 53 ? -1.313 16.766 4.539 1 94.44 53 PHE B C 1
ATOM 1624 O O . PHE B 1 53 ? -0.754 16.688 5.633 1 94.44 53 PHE B O 1
ATOM 1631 N N . LYS B 1 54 ? -0.969 17.531 3.566 1 96 54 LYS B N 1
ATOM 1632 C CA . LYS B 1 54 ? 0.258 18.312 3.701 1 96 54 LYS B CA 1
ATOM 1633 C C . LYS B 1 54 ? 0.178 19.266 4.895 1 96 54 LYS B C 1
ATOM 1635 O O . LYS B 1 54 ? 1.104 19.328 5.703 1 96 54 LYS B O 1
ATOM 1640 N N . SER B 1 55 ? -0.908 19.984 4.961 1 96.12 55 SER B N 1
ATOM 1641 C CA . SER B 1 55 ? -1.094 20.969 6.027 1 96.12 55 SER B CA 1
ATOM 1642 C C . SER B 1 55 ? -1.068 20.297 7.398 1 96.12 55 SER B C 1
ATOM 1644 O O . SER B 1 55 ? -0.427 20.797 8.328 1 96.12 55 SER B O 1
ATOM 1646 N N . GLU B 1 56 ? -1.706 19.172 7.566 1 96 56 GLU B N 1
ATOM 1647 C CA . GLU B 1 56 ? -1.818 18.484 8.852 1 96 56 GLU B CA 1
ATOM 1648 C C . GLU B 1 56 ? -0.506 17.797 9.227 1 96 56 GLU B C 1
ATOM 1650 O O . GLU B 1 56 ? -0.165 17.703 10.406 1 96 56 GLU B O 1
ATOM 1655 N N . LEU B 1 57 ? 0.207 17.328 8.195 1 97.12 57 LEU B N 1
ATOM 1656 C CA . LEU B 1 57 ? 1.456 16.609 8.414 1 97.12 57 LEU B CA 1
ATOM 1657 C C . LEU B 1 57 ? 2.582 17.578 8.781 1 97.12 57 LEU B C 1
ATOM 1659 O O . LEU B 1 57 ? 3.551 17.188 9.438 1 97.12 57 LEU B O 1
ATOM 1663 N N . TYR B 1 58 ? 2.471 18.797 8.375 1 97.19 58 TYR B N 1
ATOM 1664 C CA . TYR B 1 58 ? 3.553 19.781 8.445 1 97.19 58 TYR B CA 1
ATOM 1665 C C . TYR B 1 58 ? 4.062 19.922 9.875 1 97.19 58 TYR B C 1
ATOM 1667 O O . TYR B 1 58 ? 5.27 19.984 10.109 1 97.19 58 TYR B O 1
ATOM 1675 N N . ARG B 1 59 ? 3.217 19.906 10.82 1 95.75 59 ARG B N 1
ATOM 1676 C CA . ARG B 1 59 ? 3.598 20.172 12.203 1 95.75 59 ARG B CA 1
ATOM 1677 C C . ARG B 1 59 ? 4.324 18.984 12.812 1 95.75 59 ARG B C 1
ATOM 1679 O O . ARG B 1 59 ? 4.887 19.078 13.906 1 95.75 59 ARG B O 1
ATOM 1686 N N . HIS B 1 60 ? 4.285 17.875 12.156 1 96.81 60 HIS B N 1
ATOM 1687 C CA . HIS B 1 60 ? 4.875 16.672 12.711 1 96.81 60 HIS B CA 1
ATOM 1688 C C . HIS B 1 60 ? 6.152 16.281 11.977 1 96.81 60 HIS B C 1
ATOM 1690 O O . HIS B 1 60 ? 6.777 15.273 12.289 1 96.81 60 HIS B O 1
ATOM 1696 N N . LYS B 1 61 ? 6.473 17.016 10.945 1 95.69 61 LYS B N 1
ATOM 1697 C CA . LYS B 1 61 ? 7.656 16.672 10.156 1 95.69 61 LYS B CA 1
ATOM 1698 C C . LYS B 1 61 ? 8.914 16.672 11.023 1 95.69 61 LYS B C 1
ATOM 1700 O O . LYS B 1 61 ? 9.047 17.5 11.93 1 95.69 61 LYS B O 1
ATOM 1705 N N . PRO B 1 62 ? 9.789 15.844 10.805 1 95.81 62 PRO B N 1
ATOM 1706 C CA . PRO B 1 62 ? 11.047 15.844 11.555 1 95.81 62 PRO B CA 1
ATOM 1707 C C . PRO B 1 62 ? 11.992 16.953 11.125 1 95.81 62 PRO B C 1
ATOM 1709 O O . PRO B 1 62 ? 11.867 17.484 10.016 1 95.81 62 PRO B O 1
ATOM 1712 N N . ASP B 1 63 ? 12.898 17.297 12 1 94.81 63 ASP B N 1
ATOM 1713 C CA . ASP B 1 63 ? 13.898 18.312 11.672 1 94.81 63 ASP B CA 1
ATOM 1714 C C . ASP B 1 63 ? 14.812 17.844 10.539 1 94.81 63 ASP B C 1
ATOM 1716 O O . ASP B 1 63 ? 15.141 18.609 9.641 1 94.81 63 ASP B O 1
ATOM 1720 N N . LYS B 1 64 ? 15.18 16.578 10.625 1 95.88 64 LYS B N 1
ATOM 1721 C CA . LYS B 1 64 ? 15.938 15.914 9.562 1 95.88 64 LYS B CA 1
ATOM 1722 C C . LYS B 1 64 ? 15.234 14.633 9.102 1 95.88 64 LYS B C 1
ATOM 1724 O O . LYS B 1 64 ? 14.633 13.922 9.906 1 95.88 64 LYS B O 1
ATOM 1729 N N . PRO B 1 65 ? 15.328 14.336 7.844 1 96.69 65 PRO B N 1
ATOM 1730 C CA . PRO B 1 65 ? 14.703 13.109 7.359 1 96.69 65 PRO B CA 1
ATOM 1731 C C . PRO B 1 65 ? 15.211 11.859 8.078 1 96.69 65 PRO B C 1
ATOM 1733 O O . PRO B 1 65 ? 16.406 11.781 8.406 1 96.69 65 PRO B O 1
ATOM 1736 N N . LEU B 1 66 ? 14.328 10.984 8.359 1 96.69 66 LEU B N 1
ATOM 1737 C CA . LEU B 1 66 ? 14.727 9.688 8.906 1 96.69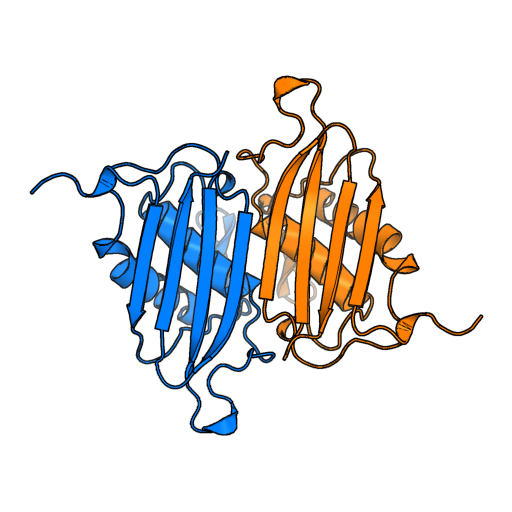 66 LEU B CA 1
ATOM 1738 C C . LEU B 1 66 ? 15.57 8.914 7.906 1 96.69 66 LEU B C 1
ATOM 1740 O O . LEU B 1 66 ? 15.367 9.023 6.695 1 96.69 66 LEU B O 1
ATOM 1744 N N . ILE B 1 67 ? 16.469 8.141 8.414 1 95.62 67 ILE B N 1
ATOM 1745 C CA . ILE B 1 67 ? 17.375 7.379 7.559 1 95.62 67 ILE B CA 1
ATOM 1746 C C . ILE B 1 67 ? 17.203 5.887 7.824 1 95.62 67 ILE B C 1
ATOM 1748 O O . ILE B 1 67 ? 16.844 5.484 8.93 1 95.62 67 ILE B O 1
ATOM 1752 N N . GLY B 1 68 ? 17.516 5.055 6.758 1 95.75 68 GLY B N 1
ATOM 1753 C CA . GLY B 1 68 ? 17.469 3.609 6.914 1 95.75 68 GLY B CA 1
ATOM 1754 C C . GLY B 1 68 ? 16.078 3.035 6.664 1 95.75 68 GLY B C 1
ATOM 1755 O O . GLY B 1 68 ? 15.18 3.746 6.223 1 95.75 68 GLY B O 1
ATOM 1756 N N . PRO B 1 69 ? 15.945 1.755 6.887 1 97.19 69 PRO B N 1
ATOM 1757 C CA . PRO B 1 69 ? 14.633 1.121 6.715 1 97.19 69 PRO B CA 1
ATOM 1758 C C . PRO B 1 69 ? 13.609 1.596 7.746 1 97.19 69 PRO B C 1
ATOM 1760 O O . PRO B 1 69 ? 13.945 1.753 8.922 1 97.19 69 PRO B O 1
ATOM 1763 N N . LEU B 1 70 ? 12.414 1.83 7.27 1 98.12 70 LEU B N 1
ATOM 1764 C CA . LEU B 1 70 ? 11.367 2.381 8.133 1 98.12 70 LEU B CA 1
ATOM 1765 C C . LEU B 1 70 ? 10.109 1.52 8.078 1 98.12 70 LEU B C 1
ATOM 1767 O O . LEU B 1 70 ? 9.828 0.893 7.059 1 98.12 70 LEU B O 1
ATOM 1771 N N . ARG B 1 71 ? 9.461 1.476 9.195 1 98.38 71 ARG B N 1
ATOM 1772 C CA . ARG B 1 71 ? 8.086 0.986 9.234 1 98.38 71 ARG B CA 1
ATOM 1773 C C . ARG B 1 71 ? 7.098 2.141 9.336 1 98.38 71 ARG B C 1
ATOM 1775 O O . ARG B 1 71 ? 7.219 2.994 10.219 1 98.38 71 ARG B O 1
ATOM 1782 N N . LEU B 1 72 ? 6.203 2.213 8.406 1 98.25 72 LEU B N 1
ATOM 1783 C CA . LEU B 1 72 ? 5.113 3.182 8.438 1 98.25 72 LEU B CA 1
ATOM 1784 C C . LEU B 1 72 ? 3.787 2.5 8.75 1 98.25 72 LEU B C 1
ATOM 1786 O O . LEU B 1 72 ? 3.336 1.634 7.996 1 98.25 72 LEU B O 1
ATOM 1790 N N . VAL B 1 73 ? 3.195 2.832 9.867 1 98.56 73 VAL B N 1
ATOM 1791 C CA . VAL B 1 73 ? 1.867 2.357 10.242 1 98.56 73 VAL B CA 1
ATOM 1792 C C . VAL B 1 73 ? 0.856 3.494 10.117 1 98.56 73 VAL B C 1
ATOM 1794 O O . VAL B 1 73 ? 1.045 4.57 10.688 1 98.56 73 VAL B O 1
ATOM 1797 N N . THR B 1 74 ? -0.134 3.281 9.336 1 98.06 74 THR B N 1
ATOM 1798 C CA . THR B 1 74 ? -1.243 4.227 9.266 1 98.06 74 THR B CA 1
ATOM 1799 C C . THR B 1 74 ? -2.568 3.525 9.547 1 98.06 74 THR B C 1
ATOM 1801 O O . THR B 1 74 ? -2.84 2.455 8.992 1 98.06 74 THR B O 1
ATOM 1804 N N . LYS B 1 75 ? -3.359 4.102 10.422 1 98 75 LYS B N 1
ATOM 1805 C CA . LYS B 1 75 ? -4.723 3.654 10.688 1 98 75 LYS B CA 1
ATOM 1806 C C . LYS B 1 75 ? -5.734 4.742 10.336 1 98 75 LYS B C 1
ATOM 1808 O O . LYS B 1 75 ? -5.73 5.82 10.93 1 98 75 LYS B O 1
ATOM 1813 N N . TRP B 1 76 ? -6.527 4.477 9.367 1 97 76 TRP B N 1
ATOM 1814 C CA . TRP B 1 76 ? -7.527 5.41 8.852 1 97 76 TRP B CA 1
ATOM 1815 C C . TRP B 1 76 ? -8.883 5.172 9.508 1 97 76 TRP B C 1
ATOM 1817 O O . TRP B 1 76 ? -9.516 4.141 9.273 1 97 76 TRP B O 1
ATOM 1827 N N . CYS B 1 77 ? -9.328 6.09 10.25 1 97.19 77 CYS B N 1
ATOM 1828 C CA . CYS B 1 77 ? -10.547 5.965 11.031 1 97.19 77 CYS B CA 1
ATOM 1829 C C . CYS B 1 77 ? -11.688 6.746 10.391 1 97.19 77 CYS B C 1
ATOM 1831 O O . CYS B 1 77 ? -11.75 7.973 10.5 1 97.19 77 CYS B O 1
ATOM 1833 N N . TYR B 1 78 ? -12.539 6.074 9.766 1 96.38 78 TYR B N 1
ATOM 1834 C CA . TYR B 1 78 ? -13.695 6.672 9.102 1 96.38 78 TYR B CA 1
ATOM 1835 C C . TYR B 1 78 ? -14.875 6.793 10.062 1 96.38 78 TYR B C 1
ATOM 1837 O O . TYR B 1 78 ? -15.117 5.895 10.867 1 96.38 78 TYR B O 1
ATOM 1845 N N . GLY B 1 79 ? -15.594 7.773 9.906 1 95.31 79 GLY B N 1
ATOM 1846 C CA . GLY B 1 79 ? -16.734 8 10.781 1 95.31 79 GLY B CA 1
ATOM 1847 C C . GLY B 1 79 ? -17.922 7.109 10.461 1 95.31 79 GLY B C 1
ATOM 1848 O O . GLY B 1 79 ? -18.125 6.746 9.297 1 95.31 79 GLY B O 1
ATOM 1849 N N . THR B 1 80 ? -18.625 6.73 11.492 1 93.88 80 THR B N 1
ATOM 1850 C CA . THR B 1 80 ? -19.875 5.98 11.305 1 93.88 80 THR B CA 1
ATOM 1851 C C . THR B 1 80 ? -20.906 6.383 12.344 1 93.88 80 THR B C 1
ATOM 1853 O O . THR B 1 80 ? -20.562 6.734 13.477 1 93.88 80 THR B O 1
ATOM 1856 N N . LYS B 1 81 ? -22.125 6.379 11.953 1 92.06 81 LYS B N 1
ATOM 1857 C CA . LYS B 1 81 ? -23.234 6.617 12.875 1 92.06 81 LYS B CA 1
ATOM 1858 C C . LYS B 1 81 ? -23.688 5.316 13.531 1 92.06 81 LYS B C 1
ATOM 1860 O O . LYS B 1 81 ? -24.422 5.336 14.523 1 92.06 81 LYS B O 1
ATOM 1865 N N . ASP B 1 82 ? -23.281 4.242 12.906 1 93.81 82 ASP B N 1
ATOM 1866 C CA . ASP B 1 82 ? -23.609 2.928 13.438 1 93.81 82 ASP B CA 1
ATOM 1867 C C . ASP B 1 82 ? -22.688 2.541 14.586 1 93.81 82 ASP B C 1
ATOM 1869 O O . ASP B 1 82 ? -21.547 2.127 14.352 1 93.81 82 ASP B O 1
ATOM 1873 N N . LYS B 1 83 ? -23.094 2.545 15.805 1 93.31 83 LYS B N 1
ATOM 1874 C CA . LYS B 1 83 ? -22.281 2.316 17 1 93.31 83 LYS B CA 1
ATOM 1875 C C . LYS B 1 83 ? -21.719 0.895 17.016 1 93.31 83 LYS B C 1
ATOM 1877 O O . LYS B 1 83 ? -20.672 0.639 17.625 1 93.31 83 LYS B O 1
ATOM 1882 N N . THR B 1 84 ? -22.422 -0.028 16.344 1 93.56 84 THR B N 1
ATOM 1883 C CA . THR B 1 84 ? -22 -1.424 16.359 1 93.56 84 THR B CA 1
ATOM 1884 C C . THR B 1 84 ? -20.766 -1.629 15.477 1 93.56 84 THR B C 1
ATOM 1886 O O . THR B 1 84 ? -20.094 -2.658 15.57 1 93.56 84 THR B O 1
ATOM 1889 N N . LYS B 1 85 ? -20.438 -0.621 14.695 1 93.44 85 LYS B N 1
ATOM 1890 C CA . LYS B 1 85 ? -19.328 -0.756 13.75 1 93.44 85 LYS B CA 1
ATOM 1891 C C . LYS B 1 85 ? -18.078 -0.085 14.289 1 93.44 85 LYS B C 1
ATOM 1893 O O . LYS B 1 85 ? -17 -0.202 13.688 1 93.44 85 LYS B O 1
ATOM 1898 N N . ILE B 1 86 ? -18.219 0.548 15.383 1 92.75 86 ILE B N 1
ATOM 1899 C CA . ILE B 1 86 ? -17.078 1.279 15.922 1 92.75 86 ILE B CA 1
ATOM 1900 C C . ILE B 1 86 ? -15.945 0.303 16.25 1 92.75 86 ILE B C 1
ATOM 1902 O O . ILE B 1 86 ? -16.156 -0.676 16.969 1 92.75 86 ILE B O 1
ATOM 1906 N N . GLY B 1 87 ? -14.781 0.515 15.695 1 93.31 87 GLY B N 1
ATOM 1907 C CA . GLY B 1 87 ? -13.617 -0.319 15.953 1 93.31 87 GLY B CA 1
ATOM 1908 C C . GLY B 1 87 ? -13.508 -1.5 15.008 1 93.31 87 GLY B C 1
ATOM 1909 O O . GLY B 1 87 ? -12.562 -2.289 15.094 1 93.31 87 GLY B O 1
ATOM 1910 N N . VAL B 1 88 ? -14.539 -1.541 14.141 1 95.62 88 VAL B N 1
ATOM 1911 C CA . VAL B 1 88 ? -14.562 -2.65 13.188 1 95.62 88 VAL B CA 1
ATOM 1912 C C . VAL B 1 88 ? -13.836 -2.252 11.906 1 95.62 88 VAL B C 1
ATOM 1914 O O . VAL B 1 88 ? -13.922 -1.099 11.477 1 95.62 88 VAL B O 1
ATOM 1917 N N . TYR B 1 89 ? -13.188 -3.201 11.32 1 97.81 89 TYR B N 1
ATOM 1918 C CA . TYR B 1 89 ? -12.492 -2.961 10.062 1 97.81 89 TYR B CA 1
ATOM 1919 C C . TYR B 1 89 ? -13.469 -2.545 8.969 1 97.81 89 TYR B C 1
ATOM 1921 O O . TYR B 1 89 ? -14.562 -3.1 8.859 1 97.81 89 TYR B O 1
ATOM 1929 N N . LYS B 1 90 ? -13.102 -1.563 8.25 1 96.44 90 LYS B N 1
ATOM 1930 C CA . LYS B 1 90 ? -13.891 -1.068 7.125 1 96.44 90 LYS B CA 1
ATOM 1931 C C . LYS B 1 90 ? -13.523 -1.796 5.836 1 96.44 90 LYS B C 1
ATOM 1933 O O . LYS B 1 90 ? -12.359 -1.776 5.414 1 96.44 90 LYS B O 1
ATOM 1938 N N . ASP B 1 91 ? -14.461 -2.422 5.227 1 96.56 91 ASP B N 1
ATOM 1939 C CA . ASP B 1 91 ? -14.164 -3.221 4.039 1 96.56 91 ASP B CA 1
ATOM 1940 C C . ASP B 1 91 ? -14.812 -2.613 2.797 1 96.56 91 ASP B C 1
ATOM 1942 O O . ASP B 1 91 ? -15.047 -3.312 1.809 1 96.56 91 ASP B O 1
ATOM 1946 N N . THR B 1 92 ? -15.156 -1.345 2.887 1 93.75 92 THR B N 1
ATOM 1947 C CA . THR B 1 92 ? -15.711 -0.606 1.757 1 93.75 92 THR B CA 1
ATOM 1948 C C . THR B 1 92 ? -14.695 0.408 1.229 1 93.75 92 THR B C 1
ATOM 1950 O O . THR B 1 92 ? -13.648 0.62 1.839 1 93.75 92 THR B O 1
ATOM 1953 N N . LYS B 1 93 ? -14.93 0.963 0.082 1 91.56 93 LYS B N 1
ATOM 1954 C CA . LYS B 1 93 ? -14.055 1.966 -0.518 1 91.56 93 LYS B CA 1
ATOM 1955 C C . LYS B 1 93 ? -13.859 3.156 0.418 1 91.56 93 LYS B C 1
ATOM 1957 O O . LYS B 1 93 ? -14.75 3.48 1.212 1 91.56 93 LYS B O 1
ATOM 1962 N N . PRO B 1 94 ? -12.742 3.695 0.271 1 90.94 94 PRO B N 1
ATOM 1963 C CA . PRO B 1 94 ? -11.68 3.582 -0.724 1 90.94 94 PRO B CA 1
ATOM 1964 C C . PRO B 1 94 ? -10.742 2.408 -0.45 1 90.94 94 PRO B C 1
ATOM 1966 O O . PRO B 1 94 ? -10.781 1.816 0.631 1 90.94 94 PRO B O 1
ATOM 1969 N N . ASP B 1 95 ? -9.922 2.115 -1.465 1 90 95 ASP B N 1
ATOM 1970 C CA . ASP B 1 95 ? -8.906 1.079 -1.3 1 90 95 ASP B CA 1
ATOM 1971 C C . ASP B 1 95 ? -7.711 1.603 -0.504 1 90 95 ASP B C 1
ATOM 1973 O O . ASP B 1 95 ? -7.383 2.789 -0.571 1 90 95 ASP B O 1
ATOM 1977 N N . THR B 1 96 ? -7.059 0.693 0.232 1 91.75 96 THR B N 1
ATOM 1978 C CA . THR B 1 96 ? -5.906 1.062 1.047 1 91.75 96 THR B CA 1
ATOM 1979 C C . THR B 1 96 ? -4.805 1.669 0.183 1 91.75 96 THR B C 1
ATOM 1981 O O . THR B 1 96 ? -4.164 2.643 0.581 1 91.75 96 THR B O 1
ATOM 1984 N N . ASP B 1 97 ? -4.586 1.2 -1.049 1 84.38 97 ASP B N 1
ATOM 1985 C CA . ASP B 1 97 ? -3.486 1.638 -1.902 1 84.38 97 ASP B CA 1
ATOM 1986 C C . ASP B 1 97 ? -3.705 3.068 -2.391 1 84.38 97 ASP B C 1
ATOM 1988 O O . ASP B 1 97 ? -2.748 3.822 -2.568 1 84.38 97 ASP B O 1
ATOM 1992 N N . ASN B 1 98 ? -4.945 3.457 -2.551 1 75.88 98 ASN B N 1
ATOM 1993 C CA . ASN B 1 98 ? -5.273 4.773 -3.086 1 75.88 98 ASN B CA 1
ATOM 1994 C C . ASN B 1 98 ? -5.027 5.875 -2.055 1 75.88 98 ASN B C 1
ATOM 1996 O O . ASN B 1 98 ? -4.457 6.918 -2.377 1 75.88 98 ASN B O 1
ATOM 2000 N N . ILE B 1 99 ? -5.301 5.57 -0.904 1 82.06 99 ILE B N 1
ATOM 2001 C CA . ILE B 1 99 ? -5.219 6.621 0.107 1 82.06 99 ILE B CA 1
ATOM 2002 C C . ILE B 1 99 ? -3.775 6.766 0.585 1 82.06 99 ILE B C 1
ATOM 2004 O O . ILE B 1 99 ? -3.289 7.879 0.786 1 82.06 99 ILE B O 1
ATOM 2008 N N . ILE B 1 100 ? -3.1 5.609 0.669 1 91.06 100 ILE B N 1
ATOM 2009 C CA . ILE B 1 100 ? -1.777 5.656 1.284 1 91.06 100 ILE B CA 1
ATOM 2010 C C . ILE B 1 100 ? -0.784 6.305 0.322 1 91.06 100 ILE B C 1
ATOM 2012 O O . ILE B 1 100 ? 0.129 7.016 0.749 1 91.06 100 ILE B O 1
ATOM 2016 N N . LYS B 1 101 ? -0.963 6.082 -0.925 1 87.88 101 LYS B N 1
ATOM 2017 C CA . LYS B 1 101 ? -0.037 6.668 -1.889 1 87.88 101 LYS B CA 1
ATOM 2018 C C . LYS B 1 101 ? -0.042 8.195 -1.798 1 87.88 101 LYS B C 1
ATOM 2020 O O . LYS B 1 101 ? 1.017 8.82 -1.701 1 87.88 101 LYS B O 1
ATOM 2025 N N . ALA B 1 102 ? -1.235 8.812 -1.86 1 87.12 102 ALA B N 1
ATOM 2026 C CA . ALA B 1 102 ? -1.343 10.266 -1.762 1 87.12 102 ALA B CA 1
ATOM 2027 C C . ALA B 1 102 ? -0.752 10.773 -0.449 1 87.12 102 ALA B C 1
ATOM 2029 O O . ALA B 1 102 ? -0.094 11.82 -0.418 1 87.12 102 ALA B O 1
ATOM 2030 N N . PHE B 1 103 ? -0.934 9.992 0.599 1 93.81 103 PHE B N 1
ATOM 2031 C CA . PHE B 1 103 ? -0.468 10.367 1.929 1 93.81 103 PHE B CA 1
ATOM 2032 C C . PHE B 1 103 ? 1.053 10.297 2.01 1 93.81 103 PHE B C 1
ATOM 2034 O O . PHE B 1 103 ? 1.703 11.25 2.436 1 93.81 103 PHE B O 1
ATOM 2041 N N . LYS B 1 104 ? 1.614 9.289 1.458 1 94.94 104 LYS B N 1
ATOM 2042 C CA . LYS B 1 104 ? 3.061 9.102 1.427 1 94.94 104 LYS B CA 1
ATOM 2043 C C . LYS B 1 104 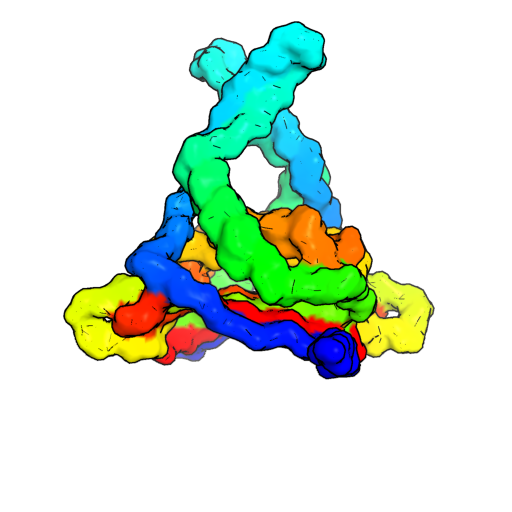? 3.734 10.148 0.551 1 94.94 104 LYS B C 1
ATOM 2045 O O . LYS B 1 104 ? 4.84 10.602 0.856 1 94.94 104 LYS B O 1
ATOM 2050 N N . ASP B 1 105 ? 3.047 10.492 -0.55 1 92.44 105 ASP B N 1
ATOM 2051 C CA . ASP B 1 105 ? 3.578 11.539 -1.415 1 92.44 105 ASP B CA 1
ATOM 2052 C C . ASP B 1 105 ? 3.809 12.836 -0.634 1 92.44 105 ASP B C 1
ATOM 2054 O O . ASP B 1 105 ? 4.84 13.492 -0.8 1 92.44 105 ASP B O 1
ATOM 2058 N N . GLN B 1 106 ? 2.846 13.172 0.19 1 95.38 106 GLN B N 1
ATOM 2059 C CA . GLN B 1 106 ? 2.982 14.391 0.975 1 95.38 106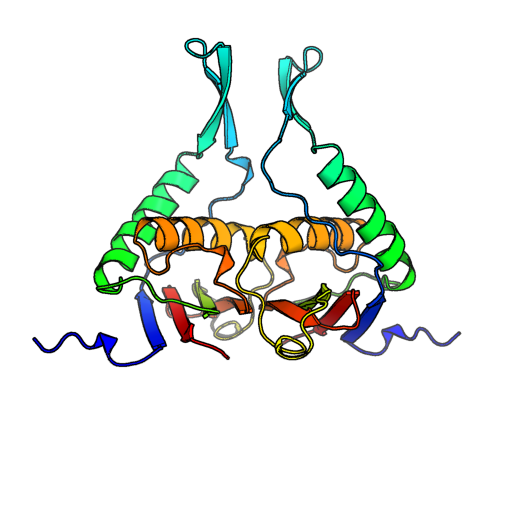 GLN B CA 1
ATOM 2060 C C . GLN B 1 106 ? 4.074 14.25 2.033 1 95.38 106 GLN B C 1
ATOM 2062 O O . GLN B 1 106 ? 4.816 15.195 2.301 1 95.38 106 GLN B O 1
ATOM 2067 N N . MET B 1 107 ? 4.199 13.07 2.646 1 97.56 107 MET B N 1
ATOM 2068 C CA . MET B 1 107 ? 5.262 12.828 3.619 1 97.56 107 MET B CA 1
ATOM 2069 C C . MET B 1 107 ? 6.637 12.969 2.977 1 97.56 107 MET B C 1
ATOM 2071 O O . MET B 1 107 ? 7.559 13.508 3.592 1 97.56 107 MET B O 1
ATOM 2075 N N . THR B 1 108 ? 6.734 12.5 1.767 1 97.38 108 THR B N 1
ATOM 2076 C CA . THR B 1 108 ? 7.984 12.617 1.029 1 97.38 108 THR B CA 1
ATOM 2077 C C . THR B 1 108 ? 8.32 14.078 0.749 1 97.38 108 THR B C 1
ATOM 2079 O O . THR B 1 108 ? 9.461 14.508 0.945 1 97.38 108 THR B O 1
ATOM 2082 N N . LYS B 1 109 ? 7.348 14.852 0.326 1 97.06 109 LYS B N 1
ATOM 2083 C CA . LYS B 1 109 ? 7.539 16.266 0.047 1 97.06 109 LYS B CA 1
ATOM 2084 C C . LYS B 1 109 ? 7.973 17.016 1.302 1 97.06 109 LYS B C 1
ATOM 2086 O O . LYS B 1 109 ? 8.766 17.953 1.226 1 97.06 109 LYS B O 1
ATOM 2091 N N . LEU B 1 110 ? 7.484 16.562 2.426 1 97.75 110 LEU B N 1
ATOM 2092 C CA . LEU B 1 110 ? 7.77 17.234 3.697 1 97.75 110 LEU B CA 1
ATOM 2093 C C . LEU B 1 110 ? 9.039 16.672 4.328 1 97.75 110 LEU B C 1
ATOM 2095 O O . LEU B 1 110 ? 9.375 17.016 5.465 1 97.75 110 LEU B O 1
ATOM 2099 N N . ARG B 1 111 ? 9.688 15.688 3.676 1 97.38 111 ARG B N 1
ATOM 2100 C CA . ARG B 1 111 ? 11 15.164 4.035 1 97.38 111 ARG B CA 1
ATOM 2101 C C . ARG B 1 111 ? 10.93 14.367 5.336 1 97.38 111 ARG B C 1
ATOM 2103 O O . ARG B 1 111 ? 11.789 14.523 6.207 1 97.38 111 ARG B O 1
ATOM 2110 N N . PHE B 1 112 ? 9.859 13.648 5.484 1 98 112 PHE B N 1
ATOM 2111 C CA . PHE B 1 112 ? 9.844 12.695 6.594 1 98 112 PHE B CA 1
ATOM 2112 C C . PHE B 1 112 ? 10.984 11.695 6.469 1 98 112 PHE B C 1
ATOM 2114 O O . PHE B 1 112 ? 11.492 11.195 7.477 1 98 112 PHE B O 1
ATOM 2121 N N . TRP B 1 113 ? 11.352 11.445 5.277 1 97.5 113 TRP B N 1
ATOM 2122 C CA . TRP B 1 113 ? 12.453 10.578 4.859 1 97.5 113 TRP B CA 1
ATOM 2123 C C . TRP B 1 113 ? 13.164 11.148 3.639 1 97.5 113 TRP B C 1
ATOM 2125 O O . TRP B 1 113 ? 12.727 12.156 3.07 1 97.5 113 TRP B O 1
ATOM 2135 N N . GLU B 1 114 ? 14.297 10.531 3.258 1 97.12 114 GLU B N 1
ATOM 2136 C CA . GLU B 1 114 ? 15.023 10.953 2.062 1 97.12 114 GLU B CA 1
ATOM 2137 C C . GLU B 1 114 ? 14.367 10.414 0.797 1 97.12 114 GLU B C 1
ATOM 2139 O O . GLU B 1 114 ? 14.289 11.109 -0.217 1 97.12 114 GLU B O 1
ATOM 2144 N N . ASP B 1 115 ? 13.891 9.203 0.88 1 96.38 115 ASP B N 1
ATOM 2145 C CA . ASP B 1 115 ? 13.234 8.5 -0.22 1 96.38 115 ASP B CA 1
ATOM 2146 C C . ASP B 1 115 ? 12.164 7.543 0.3 1 96.38 115 ASP B C 1
ATOM 2148 O O . ASP B 1 115 ? 12.398 6.809 1.262 1 96.38 115 ASP B O 1
ATOM 2152 N N . ASP B 1 116 ? 11 7.539 -0.335 1 95.5 116 ASP B N 1
ATOM 2153 C CA . ASP B 1 116 ? 9.914 6.719 0.185 1 95.5 116 ASP B CA 1
ATOM 2154 C C . ASP B 1 116 ? 10.234 5.23 0.049 1 95.5 116 ASP B C 1
ATOM 2156 O O . ASP B 1 116 ? 9.586 4.391 0.677 1 95.5 116 ASP B O 1
ATOM 2160 N N . ALA B 1 117 ? 11.297 4.855 -0.739 1 95.31 117 ALA B N 1
ATOM 2161 C CA . ALA B 1 117 ? 11.734 3.465 -0.824 1 95.31 117 ALA B CA 1
ATOM 2162 C C . ALA B 1 117 ? 12.242 2.967 0.526 1 95.31 117 ALA B C 1
ATOM 2164 O O . ALA B 1 117 ? 12.383 1.761 0.738 1 95.31 117 ALA B O 1
ATOM 2165 N N . GLN B 1 118 ? 12.547 3.928 1.421 1 97.19 118 GLN B N 1
ATOM 2166 C CA . GLN B 1 118 ? 13.023 3.57 2.754 1 97.19 118 GLN B CA 1
ATOM 2167 C C . GLN B 1 118 ? 11.93 2.869 3.557 1 97.19 118 GLN B C 1
ATOM 2169 O O . GLN B 1 118 ? 12.219 2.182 4.539 1 97.19 118 GLN B O 1
ATOM 2174 N N . VAL B 1 119 ? 10.633 3.086 3.176 1 97.56 119 VAL B N 1
ATOM 2175 C CA . VAL B 1 119 ? 9.547 2.359 3.82 1 97.56 119 VAL B CA 1
ATOM 2176 C C . VAL B 1 119 ? 9.586 0.889 3.408 1 97.56 119 VAL B C 1
ATOM 2178 O O . VAL B 1 119 ? 9.125 0.527 2.326 1 97.56 119 VAL B O 1
ATOM 2181 N N . SER B 1 120 ? 10.125 0.108 4.312 1 97.62 120 SER B N 1
ATOM 2182 C CA . SER B 1 120 ? 10.344 -1.311 4.051 1 97.62 120 SER B CA 1
ATOM 2183 C C . SER B 1 120 ? 9.211 -2.158 4.629 1 97.62 120 SER B C 1
ATOM 2185 O O . SER B 1 120 ? 9.047 -3.318 4.25 1 97.62 120 SER B O 1
ATOM 2187 N N . SER B 1 121 ? 8.562 -1.647 5.586 1 98 121 SER B N 1
ATOM 2188 C CA . SER B 1 121 ? 7.367 -2.219 6.199 1 98 121 SER B CA 1
ATOM 2189 C C . SER B 1 121 ? 6.223 -1.21 6.234 1 98 121 SER B C 1
ATOM 2191 O O . SER B 1 121 ? 6.297 -0.204 6.941 1 98 121 SER B O 1
ATOM 2193 N N . GLU B 1 122 ? 5.242 -1.45 5.434 1 97.88 122 GLU B N 1
ATOM 2194 C CA . GLU B 1 122 ? 4.094 -0.556 5.324 1 97.88 122 GLU B CA 1
ATOM 2195 C C . GLU B 1 122 ? 2.814 -1.239 5.801 1 97.88 122 GLU B C 1
ATOM 2197 O O . GLU B 1 122 ? 2.424 -2.279 5.266 1 97.88 122 GLU B O 1
ATOM 2202 N N . ILE B 1 123 ? 2.238 -0.741 6.848 1 98 123 ILE B N 1
ATOM 2203 C CA . ILE B 1 123 ? 0.993 -1.25 7.41 1 98 123 ILE B CA 1
ATOM 2204 C C . ILE B 1 123 ? -0.102 -0.192 7.281 1 98 123 ILE B C 1
ATOM 2206 O O . ILE B 1 123 ? 0.011 0.898 7.844 1 98 123 ILE B O 1
ATOM 2210 N N . THR B 1 124 ? -1.079 -0.429 6.508 1 97.31 124 THR B N 1
ATOM 2211 C CA . THR B 1 124 ? -2.213 0.464 6.297 1 97.31 124 THR B CA 1
ATOM 2212 C C . THR B 1 124 ? -3.525 -0.236 6.641 1 97.31 124 THR B C 1
ATOM 2214 O O . THR B 1 124 ? -3.861 -1.264 6.051 1 97.31 124 THR B O 1
ATOM 2217 N N . GLU B 1 125 ? -4.246 0.355 7.57 1 97.81 125 GLU B N 1
ATOM 2218 C CA . GLU B 1 125 ? -5.492 -0.258 8.023 1 97.81 125 GLU B CA 1
ATOM 2219 C C . GLU B 1 125 ? -6.633 0.758 8.039 1 97.81 125 GLU B C 1
ATOM 2221 O O . GLU B 1 125 ? -6.406 1.945 8.289 1 97.81 125 GLU B O 1
ATOM 2226 N N . LYS B 1 126 ? -7.789 0.337 7.742 1 96.88 126 LYS B N 1
ATOM 2227 C CA . LYS B 1 126 ? -8.953 1.216 7.77 1 96.88 126 LYS B CA 1
ATOM 2228 C C . LYS B 1 126 ? -10.031 0.666 8.695 1 96.88 126 LYS B C 1
ATOM 2230 O O . LYS B 1 126 ? -10.305 -0.537 8.695 1 96.88 126 LYS B O 1
ATOM 2235 N N . PHE B 1 127 ? -10.703 1.557 9.398 1 96.62 127 PHE B N 1
ATOM 2236 C CA . PHE B 1 127 ? -11.695 1.244 10.422 1 96.62 127 PHE B CA 1
ATOM 2237 C C . PHE B 1 127 ? -12.883 2.197 10.344 1 96.62 127 PHE B C 1
ATOM 2239 O O . PHE B 1 127 ? -12.734 3.336 9.891 1 96.62 127 PHE B O 1
ATOM 2246 N N . TRP B 1 128 ? -13.969 1.644 10.844 1 96.81 128 TRP B N 1
ATOM 2247 C CA . TRP B 1 128 ? -15.023 2.539 11.305 1 96.81 128 TRP B CA 1
ATOM 2248 C C . TRP B 1 128 ? -14.773 2.99 12.734 1 96.81 128 TRP B C 1
ATOM 2250 O O . TRP B 1 128 ? -14.391 2.184 13.594 1 96.81 128 TRP B O 1
ATOM 2260 N N . ASN B 1 129 ? -14.984 4.195 12.891 1 95.88 129 ASN B N 1
ATOM 2261 C CA . ASN B 1 129 ? -14.75 4.727 14.234 1 95.88 129 ASN B CA 1
ATOM 2262 C C . ASN B 1 129 ? -15.609 5.953 14.508 1 95.88 129 ASN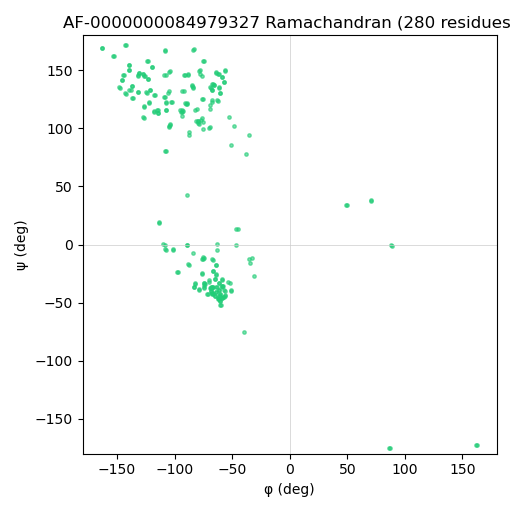 B C 1
ATOM 2264 O O . ASN B 1 129 ? -16.188 6.531 13.594 1 95.88 129 ASN B O 1
ATOM 2268 N N . ASP B 1 130 ? -15.773 6.309 15.758 1 93.94 130 ASP B N 1
ATOM 2269 C CA . ASP B 1 130 ? -16.516 7.512 16.125 1 93.94 130 ASP B CA 1
ATOM 2270 C C . ASP B 1 130 ? -15.617 8.75 16.016 1 93.94 130 ASP B C 1
ATOM 2272 O O . ASP B 1 130 ? -16.094 9.836 15.68 1 93.94 130 ASP B O 1
ATOM 2276 N N . VAL B 1 131 ? -14.312 8.57 16.328 1 95 131 VAL B N 1
ATOM 2277 C CA . VAL B 1 131 ? -13.344 9.633 16.125 1 95 131 VAL B CA 1
ATOM 2278 C C . VAL B 1 131 ? -12.742 9.531 14.719 1 95 131 VAL B C 1
ATOM 2280 O O . VAL B 1 131 ? -12.156 8.508 14.359 1 95 131 VAL B O 1
ATOM 2283 N N . VAL B 1 132 ? -12.898 10.555 13.961 1 96.94 132 VAL B N 1
ATOM 2284 C CA . VAL B 1 132 ? -12.438 10.547 12.57 1 96.94 132 VAL B CA 1
ATOM 2285 C C . VAL B 1 132 ? -11.008 11.086 12.5 1 96.94 132 VAL B C 1
ATOM 2287 O O . VAL B 1 132 ? -10.695 12.125 13.094 1 96.94 132 VAL B O 1
ATOM 2290 N N . GLY B 1 133 ? -10.141 10.391 11.805 1 97.25 133 GLY B N 1
ATOM 2291 C CA . GLY B 1 133 ? -8.773 10.859 11.672 1 97.25 133 GLY B CA 1
ATOM 2292 C C . GLY B 1 133 ? -7.812 9.773 11.227 1 97.25 133 GLY B C 1
ATOM 2293 O O . GLY B 1 133 ? -8.242 8.711 10.758 1 97.25 133 GLY B O 1
ATOM 2294 N N . ILE B 1 134 ? -6.527 10.086 11.234 1 97.5 134 ILE B N 1
ATOM 2295 C CA . ILE B 1 134 ? -5.48 9.18 10.781 1 97.5 134 ILE B CA 1
ATOM 2296 C C . ILE B 1 134 ? -4.422 9.031 11.867 1 97.5 134 ILE B C 1
ATOM 2298 O O . ILE B 1 134 ? -3.811 10.016 12.289 1 97.5 134 ILE B O 1
ATOM 2302 N N . TYR B 1 135 ? -4.258 7.82 12.336 1 98.31 135 TYR B N 1
ATOM 2303 C CA . TYR B 1 135 ? -3.125 7.508 13.203 1 98.31 135 TYR B CA 1
ATOM 2304 C C . TYR B 1 135 ? -1.879 7.203 12.383 1 98.31 135 TYR B C 1
ATOM 2306 O O . TYR B 1 135 ? -1.941 6.465 11.398 1 98.31 135 TYR B O 1
ATOM 2314 N N . VAL B 1 136 ? -0.735 7.762 12.766 1 98.44 136 VAL B N 1
ATOM 2315 C CA . VAL B 1 136 ? 0.512 7.582 12.031 1 98.44 136 VAL B CA 1
ATOM 2316 C C . VAL B 1 136 ? 1.634 7.215 13 1 98.44 136 VAL B C 1
ATOM 2318 O O . VAL B 1 136 ? 1.788 7.844 14.047 1 98.44 136 VAL B O 1
ATOM 2321 N N . LYS B 1 137 ? 2.35 6.223 12.68 1 98.62 137 LYS B N 1
ATOM 2322 C CA . LYS B 1 137 ? 3.574 5.879 13.398 1 98.62 137 LYS B CA 1
ATOM 2323 C C . LYS B 1 137 ? 4.695 5.52 12.43 1 98.62 137 LYS B C 1
ATOM 2325 O O . LYS B 1 137 ? 4.504 4.707 11.523 1 98.62 137 LYS B O 1
ATOM 2330 N N . ILE B 1 138 ? 5.785 6.117 12.508 1 98.19 138 ILE B N 1
ATOM 2331 C CA . ILE B 1 138 ? 6.984 5.816 11.734 1 98.19 138 ILE B CA 1
ATOM 2332 C C . ILE B 1 138 ? 8.109 5.387 12.672 1 98.19 138 ILE B C 1
ATOM 2334 O O . ILE B 1 138 ? 8.398 6.066 13.656 1 98.19 138 ILE B O 1
ATOM 2338 N N . GLU B 1 139 ? 8.719 4.281 12.383 1 97.19 139 GLU B N 1
ATOM 2339 C CA . GLU B 1 139 ? 9.773 3.754 13.242 1 97.19 139 GLU B CA 1
ATOM 2340 C C . GLU B 1 139 ? 10.945 3.238 12.414 1 97.19 139 GLU B C 1
ATOM 2342 O O . GLU B 1 139 ? 10.75 2.619 11.367 1 97.19 139 GLU B O 1
ATOM 2347 N N . LYS B 1 140 ? 12.109 3.588 12.883 1 96.25 140 LYS B N 1
ATOM 2348 C CA . LYS B 1 140 ? 13.281 2.936 12.305 1 96.25 140 LYS B CA 1
ATOM 2349 C C . LYS B 1 140 ? 13.32 1.452 12.664 1 96.25 140 LYS B C 1
ATOM 2351 O O . LYS B 1 140 ? 13.094 1.082 13.82 1 96.25 140 LYS B O 1
ATOM 2356 N N . ILE B 1 141 ? 13.57 0.68 11.625 1 95.06 141 ILE B N 1
ATOM 2357 C CA . ILE B 1 141 ? 13.625 -0.757 11.875 1 95.06 141 ILE B CA 1
ATOM 2358 C C . ILE B 1 141 ? 14.969 -1.313 11.414 1 95.06 141 ILE B C 1
ATOM 2360 O O . ILE B 1 141 ? 15.75 -0.609 10.773 1 95.06 141 ILE B O 1
ATOM 2364 N N . GLN B 1 142 ? 15.398 -2.467 11.945 1 85.19 142 GLN B N 1
ATOM 2365 C CA . GLN B 1 142 ? 16.688 -3.062 11.625 1 85.19 142 GLN B CA 1
ATOM 2366 C C . GLN B 1 142 ? 16.531 -4.504 11.156 1 85.19 142 GLN B C 1
ATOM 2368 O O . GLN B 1 142 ? 15.57 -5.18 11.523 1 85.19 142 GLN B O 1
#

Radius of gyration: 19.74 Å; Cα contacts (8 Å, |Δi|>4): 604; chains: 2; bounding box: 49×57×55 Å

Solvent-accessible surface area (backbone atoms only — not comparable to full-atom values): 15325 Å² total; per-residue (Å²): 130,80,71,77,72,77,53,68,53,50,75,54,72,46,79,37,94,65,78,72,77,44,72,79,72,52,60,44,74,37,76,31,75,88,71,73,38,76,38,76,40,76,32,70,62,40,47,52,39,40,50,53,49,37,63,66,46,57,83,68,44,48,97,59,48,51,71,66,25,24,32,39,38,37,40,39,26,36,67,53,89,55,75,89,40,49,77,27,58,32,39,52,78,69,40,57,70,54,54,47,50,55,49,49,52,36,40,45,76,56,27,46,30,85,50,72,22,16,42,14,31,38,35,41,31,32,26,25,16,78,67,28,29,39,40,40,37,38,32,62,55,119,131,80,72,78,70,80,54,70,53,50,75,53,71,46,79,36,93,64,78,73,77,47,67,76,86,28,60,43,76,37,76,31,74,87,72,73,37,77,37,76,38,75,24,70,62,40,46,50,39,41,50,53,49,38,64,68,45,56,83,70,46,49,96,60,49,51,72,66,25,24,32,40,38,37,41,39,26,36,68,53,89,53,76,89,40,50,77,27,57,33,40,51,79,69,39,55,71,56,55,48,50,55,50,49,52,38,40,46,76,58,27,46,30,85,49,72,21,17,41,14,31,39,35,42,32,32,26,24,17,80,67,28,29,39,39,42,35,38,32,62,54,120

Organism: NCBI:txid883114

InterPro domains:
  IPR008822 Holliday junction resolvase RusA-like [PF05866] (33-139)
  IPR036614 Holliday junction resolvase RusA-like superfamily [G3DSA:3.30.1330.70] (9-142)
  IPR036614 Holliday junction resolvase RusA-like superfamily [SSF103084] (9-141)

Foldseek 3Di:
DPQPVPALKFWDWQFDPFQQAQDPPDQPFDQDPVVRHTDTDGDPSLVVNLVVLLVRCLVRAHPAARDAAKAKAKEFEGEDPDPVFAPPFDPDDDDQVVRVVSNVVSNVVSRNHVDSVSHPHYHYTYGYHNTGTMIIMMGHDD/DPQPVVALKFWDWQFDPFQQAQDVVAFDFDQDPVVRHTDTDGHPSLVVNLVVLLVRCLVRAHPAARDAAKAKAKEFEGEDPDPVFAPPFDPDDDDQVVRVVSNVVSNVVSRNHVDSVSHPHYHYTYGYHNGGTMIIMMGHDD

pLDDT: mean 86.36, std 16.79, range [26.42, 98.62]

Secondary structure (DSSP, 8-state):
---GGGSSEEEEEEE-SS-----TT--EEEEETTTTEEEEEPPHHHHHHHHHHHHHHHTT--SS-B-S-EEEEEEEEEE-S-GGGTTPBP-SSSPHHHHHHHHHHHHHHTTSBS-GGGEEEEEEEEEEESS-EEEEEEEE--/---STTSSEEEEEEE-SS-----GGG-EEEEETTTTEEEEE--HHHHHHHHHHHHHHHTT--SS-B-S-EEEEEEEEEE-S-GGGTTPBP-SSSPHHHHHHHHHHHHHHTTSBS-GGGEEEEEEEEEEESS-EEEEEEEE--

Nearest PDB structures (foldseek):
  1q8r-assembly1_B  TM=7.610E-01  e=8.775E-06  Escherichia coli
  2h8e-assembly1_A  TM=7.208E-01  e=6.339E-06  Escherichia coli
  1q8r-assembly1_A  TM=6.945E-01  e=4.022E-06  Escherichia coli
  2h8c-assembly2_D  TM=7.209E-01  e=3.437E-05  Escherichia coli
  2h8c-assembly2_C  TM=7.085E-01  e=2.650E-05  Escherichia coli

Sequence (284 aa):
MEDRQINNTIEFFIPLEKIPTATGQQKKITWSYKDNKPIIYDAPLLREAKEIFKSELYRHKPDKPLIGPLRLVTKWCYGTKDKTKIGVYKDTKPDTDNIIKAFKDQMTKLRFWEDDAQVSSEITEKFWNDVVGIYVKIEKIQMEDRQINNTIEFFIPLEKIPTATGQQKKITWSYKDNKPIIYDAPLLREAKEIFKSELYRHKPDKPLIGPLRLVTKWCYGTKDKTKIGVYKDTKPDTDNIIKAFKDQMTKLRFWEDDAQVSSEITEKFWNDVVGIYVKIEKIQ